Protein AF-A0A923QAB7-F1 (afdb_monomer)

Radius of gyration: 34.03 Å; Cα contacts (8 Å, |Δi|>4): 262; chains: 1; bounding box: 58×61×124 Å

pLDDT: mean 71.13, std 17.12, range [34.5, 98.0]

Nearest PDB structures (foldseek):
  3af7-assembly1_X  TM=3.968E-01  e=4.670E+00  Equus caballus
  1wwm-assembly1_B  TM=4.581E-01  e=6.040E+00  Thermus thermophilus HB8
  8snb-assembly1_8K  TM=1.754E-01  e=6.304E+00  Strongylocentrotus purpuratus

Foldseek 3Di:
DDDDDDDDDDDDPDDPDDPPPDDDPPPPDPDDPDQPPDDPVVLLVLLQLLQQLQLQLLLLCLQLVPDDDPSSVLSNVLSVLSVVSNVLSCSNCPVNNVVRDHYDPVSVVLSVCSVVDHDLVSLVVVLVVLVPDQCVPVPSDDPVNSVSSVVSSVSSVVVNVLSCVVCVVLVVLLVVLLVCLQVQLLVQLCVCVVVVDDPVVSVVRLVCSLQVSLQVQLVVLLVVLVVVVVVVVVVDPDVVVVVCVLVDPDDLVNQLVVVVVVPDDNVVSSVVSVVCVVVDDPDPPPPDDPPPVCPNRPNSNVRSVSSSVSSSNNSVPSD

Solvent-accessible surface area (backbone atoms only — not comparable to full-atom values): 17932 Å² total; per-residue (Å²): 142,82,84,89,78,85,86,79,84,78,86,74,95,82,78,97,78,73,101,74,84,74,86,74,80,78,81,76,73,82,73,71,81,74,78,74,80,61,53,79,69,45,51,57,48,39,24,41,50,32,22,42,27,54,46,52,20,48,42,28,44,56,53,22,76,78,48,63,71,68,66,19,53,52,28,45,51,52,20,51,51,26,48,54,54,22,49,53,34,34,65,70,42,48,91,56,40,83,70,43,39,79,51,52,75,63,59,54,50,49,42,52,41,48,75,76,43,65,67,48,64,42,35,54,48,48,64,64,57,72,78,67,74,62,48,85,76,40,91,89,52,51,77,62,59,41,48,51,52,57,53,49,52,53,52,47,46,52,52,26,51,54,38,45,51,54,51,52,52,54,51,51,50,42,52,48,28,20,48,49,20,28,52,54,28,33,52,50,31,50,53,44,43,74,71,68,51,54,68,71,55,34,44,52,49,20,53,50,45,25,54,53,49,14,50,50,44,13,51,51,40,24,53,50,47,48,50,52,47,55,54,51,58,71,67,50,77,56,73,70,57,55,77,41,54,91,73,55,86,78,47,46,70,60,49,14,52,57,38,36,77,74,70,40,56,67,77,56,15,43,53,50,22,46,52,52,61,72,67,53,66,98,68,74,88,81,76,74,76,80,69,74,68,62,77,83,58,61,56,36,64,60,51,12,54,50,37,20,49,27,13,34,62,21,14,53,71,66,84

Mean predicted aligned error: 18.8 Å

Sequence (319 aa):
MRGRSPITCTRSAHQPVDVCGRTYPERVTPTLPVPVRGSAADVRRWQRRLADERQEAAVYRELAARRDGEERAILLALAEAEARHAAHWESLLGEGAEAAARPSLRGRALTVLARRFGTVFVLALAQRAESRTPYIRDRDATAQMAADERIHEEVVRGLAARGRARVSGTFRAAVFGANDGLVSNLALVLGVSAGGAATSTVLLTGVAGLLSGALSMGAGEFISVRSQRELLDASIPDVRARDAYPHLDVDANELSLVYRSRGMAPADADRHAAQQLAAWPADPGDVLDPVVQDDIVGSGWGAAVSSFAFFASGAAVPV

Secondary structure (DSSP, 8-state):
---PPP------SS----TT-PPPPP-----PPPP----HHHHHHHHHHHHHHHHHHHHHHHHHTT--HHHHHHHHHHHHHHHHHHHHHHHHHGGGGGGPPPPPHHHHHHHHHHHHS-HHHHHHHHHHHTTS--GGG-TTS-HHHHHHHHHHHHHHHHHHHHHHHHHHHHHHHHHHHHHHHHHHHHHHHHHHHHTT--HHHHHHHHHHHHHHHHHHHHHHHHHHHHHHHHHHHHHSPPHHHHHHGGG----HHHHHHHHHHTT--HHHHHHHHHHHHHT--S--TTS-----TTTTS--HHHHHHHHHHHHHHHHTS--

Structure (mmCIF, N/CA/C/O backbone):
data_AF-A0A923QAB7-F1
#
_entry.id   AF-A0A923QAB7-F1
#
loop_
_atom_site.group_PDB
_atom_site.id
_atom_site.type_symbol
_atom_site.label_atom_id
_atom_site.label_alt_id
_atom_site.label_comp_id
_atom_site.label_asym_id
_atom_site.label_entity_id
_atom_site.label_seq_id
_atom_site.pdbx_PDB_ins_code
_atom_site.Cartn_x
_atom_site.Cartn_y
_atom_site.Cartn_z
_atom_site.occupancy
_atom_site.B_iso_or_equiv
_atom_site.auth_seq_id
_atom_site.auth_comp_id
_atom_site.auth_asym_id
_atom_site.auth_atom_id
_atom_site.pdbx_PDB_model_num
ATOM 1 N N . MET A 1 1 ? 6.618 38.628 -82.142 1.00 40.50 1 MET A N 1
ATOM 2 C CA . MET A 1 1 ? 7.401 37.834 -83.123 1.00 40.50 1 MET A CA 1
ATOM 3 C C . MET A 1 1 ? 8.827 37.775 -82.586 1.00 40.50 1 MET A C 1
ATOM 5 O O . MET A 1 1 ? 9.353 38.840 -82.335 1.00 40.50 1 MET A O 1
ATOM 9 N N . ARG A 1 2 ? 9.512 36.668 -82.290 1.00 38.38 2 ARG A N 1
ATOM 10 C CA . ARG A 1 2 ? 9.474 35.243 -82.671 1.00 38.38 2 ARG A CA 1
ATOM 11 C C . ARG A 1 2 ? 9.988 34.480 -81.425 1.00 38.38 2 ARG A C 1
ATOM 13 O O . ARG A 1 2 ? 10.874 34.982 -80.753 1.00 38.38 2 ARG A O 1
ATOM 20 N N . GLY A 1 3 ? 9.342 33.425 -80.940 1.00 34.50 3 GLY A N 1
ATOM 21 C CA . GLY A 1 3 ? 9.503 32.059 -81.442 1.00 34.50 3 GLY A CA 1
ATOM 22 C C . GLY A 1 3 ? 10.430 31.268 -80.505 1.00 34.50 3 GLY A C 1
ATOM 23 O O . GLY A 1 3 ? 11.640 31.288 -80.688 1.00 34.50 3 GLY A O 1
ATOM 24 N N . ARG A 1 4 ? 9.866 30.608 -79.479 1.00 42.53 4 ARG A N 1
ATOM 25 C CA . ARG A 1 4 ? 10.561 29.560 -78.709 1.00 42.53 4 ARG A CA 1
ATOM 26 C C . ARG A 1 4 ? 10.660 28.317 -79.599 1.00 42.53 4 ARG A C 1
ATOM 28 O O . ARG A 1 4 ? 9.620 27.825 -80.029 1.00 42.53 4 ARG A O 1
ATOM 35 N N . SER A 1 5 ? 11.868 27.804 -79.825 1.00 46.06 5 SER A N 1
ATOM 36 C CA . SER A 1 5 ? 12.079 26.443 -80.337 1.00 46.06 5 SER A CA 1
ATOM 37 C C . SER A 1 5 ? 12.439 25.508 -79.175 1.00 46.06 5 SER A C 1
ATOM 39 O O . SER A 1 5 ? 13.206 25.915 -78.299 1.00 46.06 5 SER A O 1
ATOM 41 N N . PRO A 1 6 ? 11.890 24.283 -79.127 1.00 45.03 6 PRO A N 1
ATOM 42 C CA . PRO A 1 6 ? 12.128 23.335 -78.045 1.00 45.03 6 PRO A CA 1
ATOM 43 C C . PRO A 1 6 ? 13.462 22.605 -78.254 1.00 45.03 6 PRO A C 1
ATOM 45 O O . PRO A 1 6 ? 13.762 22.152 -79.356 1.00 45.03 6 PRO A O 1
ATOM 48 N N . ILE A 1 7 ? 14.261 22.468 -77.193 1.00 46.94 7 ILE A N 1
ATOM 49 C CA . ILE A 1 7 ? 15.434 21.588 -77.203 1.00 46.94 7 ILE A CA 1
ATOM 50 C C . ILE A 1 7 ? 14.934 20.165 -76.949 1.00 46.94 7 ILE A C 1
ATOM 52 O O . ILE A 1 7 ? 14.544 19.810 -75.837 1.00 46.94 7 ILE A O 1
ATOM 56 N N . THR A 1 8 ? 14.908 19.362 -78.007 1.00 44.00 8 THR A N 1
ATOM 57 C CA . THR A 1 8 ? 14.626 17.927 -77.967 1.00 44.00 8 THR A CA 1
ATOM 58 C C . THR A 1 8 ? 15.838 17.205 -77.377 1.00 44.00 8 THR A C 1
ATOM 60 O O . THR A 1 8 ? 16.912 17.207 -77.972 1.00 44.00 8 THR A O 1
ATOM 63 N N . CYS A 1 9 ? 15.688 16.590 -76.204 1.00 37.97 9 CYS A N 1
ATOM 64 C CA . CYS A 1 9 ? 16.748 15.801 -75.578 1.00 37.97 9 CYS A CA 1
ATOM 65 C C . CYS A 1 9 ? 16.667 14.349 -76.079 1.00 37.97 9 CYS A C 1
ATOM 67 O O . CYS A 1 9 ? 15.870 13.555 -75.582 1.00 37.97 9 CYS A O 1
ATOM 69 N N . THR A 1 10 ? 17.468 13.990 -77.081 1.00 44.72 10 THR A N 1
ATOM 70 C CA . THR A 1 10 ? 17.665 12.589 -77.485 1.00 44.72 10 THR A CA 1
ATOM 71 C C . THR A 1 10 ? 18.757 11.953 -76.628 1.00 44.72 10 THR A C 1
ATOM 73 O O . THR A 1 10 ? 19.912 12.370 -76.670 1.00 44.72 10 THR A O 1
ATOM 76 N N . ARG A 1 11 ? 18.400 10.922 -75.854 1.00 41.19 11 ARG A N 1
ATOM 77 C CA . ARG A 1 11 ? 19.343 10.086 -75.094 1.00 41.19 11 ARG A CA 1
ATOM 78 C C . ARG A 1 11 ? 20.155 9.226 -76.073 1.00 41.19 11 ARG A C 1
ATOM 80 O O . ARG A 1 11 ? 19.610 8.289 -76.649 1.00 41.19 11 ARG A O 1
ATOM 87 N N . SER A 1 12 ? 21.441 9.522 -76.248 1.00 41.25 12 SER A N 1
ATOM 88 C CA . SER A 1 12 ? 22.385 8.583 -76.869 1.00 41.25 12 SER A CA 1
ATOM 89 C C . SER A 1 12 ? 22.835 7.558 -75.824 1.00 41.25 12 SER A C 1
ATOM 91 O O . SER A 1 12 ? 23.161 7.923 -74.696 1.00 41.25 12 SER A O 1
ATOM 93 N N . ALA A 1 13 ? 22.801 6.271 -76.170 1.00 50.28 13 ALA A N 1
ATOM 94 C CA . ALA A 1 13 ? 22.955 5.170 -75.220 1.00 50.28 13 ALA A CA 1
ATOM 95 C C . ALA A 1 13 ? 24.409 4.807 -74.868 1.00 50.28 13 ALA A C 1
ATOM 97 O O . ALA A 1 13 ? 24.602 3.954 -74.008 1.00 50.28 13 ALA A O 1
ATOM 98 N N . HIS A 1 14 ? 25.433 5.421 -75.465 1.00 50.06 14 HIS A N 1
ATOM 99 C CA . HIS A 1 14 ? 26.833 5.029 -75.250 1.00 50.06 14 HIS A CA 1
ATOM 100 C C . HIS A 1 14 ? 27.778 6.241 -75.281 1.00 50.06 14 HIS A C 1
ATOM 102 O O . HIS A 1 14 ? 28.324 6.546 -76.334 1.00 50.06 14 HIS A O 1
ATOM 108 N N . GLN A 1 15 ? 27.959 6.927 -74.141 1.00 43.28 15 GLN A N 1
ATOM 109 C CA . GLN A 1 15 ? 29.193 7.630 -73.715 1.00 43.28 15 GLN A CA 1
ATOM 110 C C . GLN A 1 15 ? 28.937 8.443 -72.424 1.00 43.28 15 GLN A C 1
ATOM 112 O O . GLN A 1 15 ? 27.911 9.118 -72.343 1.00 43.28 15 GLN A O 1
ATOM 117 N N . PRO A 1 16 ? 29.837 8.433 -71.416 1.00 43.03 16 PRO A N 1
ATOM 118 C CA . PRO A 1 16 ? 29.690 9.241 -70.213 1.00 43.03 16 PRO A CA 1
ATOM 119 C C . PRO A 1 16 ? 30.608 10.468 -70.283 1.00 43.03 16 PRO A C 1
ATOM 121 O O . PRO A 1 16 ? 31.648 10.493 -69.636 1.00 43.03 16 PRO A O 1
ATOM 124 N N . VAL A 1 17 ? 30.257 11.486 -71.065 1.00 46.22 17 VAL A N 1
ATOM 125 C CA . VAL A 1 17 ? 30.901 12.807 -70.959 1.00 46.22 17 VAL A CA 1
ATOM 126 C C . VAL A 1 17 ? 29.889 13.904 -71.267 1.00 46.22 17 VAL A C 1
ATOM 128 O O . VAL A 1 17 ? 29.276 13.907 -72.330 1.00 46.22 17 VAL A O 1
ATOM 131 N N . ASP A 1 18 ? 29.716 14.828 -70.323 1.00 41.88 18 ASP A N 1
ATOM 132 C CA . ASP A 1 18 ? 28.991 16.083 -70.524 1.00 41.88 18 ASP A CA 1
ATOM 133 C C . ASP A 1 18 ? 30.008 17.222 -70.710 1.00 41.88 18 ASP A C 1
ATOM 135 O O . ASP A 1 18 ? 31.066 17.243 -70.074 1.00 41.88 18 ASP A O 1
ATOM 139 N N . VAL A 1 19 ? 29.692 18.174 -71.587 1.00 53.62 19 VAL A N 1
ATOM 140 C CA . VAL A 1 19 ? 30.586 19.202 -72.171 1.00 53.62 19 VAL A CA 1
ATOM 141 C C . VAL A 1 19 ? 30.940 20.326 -71.171 1.00 53.62 19 VAL A C 1
ATOM 143 O O . VAL A 1 19 ? 31.411 21.394 -71.543 1.00 53.62 19 VAL A O 1
ATOM 146 N N . CYS A 1 20 ? 30.775 20.092 -69.867 1.00 53.56 20 CYS A N 1
ATOM 147 C CA . CYS A 1 20 ? 30.952 21.109 -68.825 1.00 53.56 20 CYS A CA 1
ATOM 148 C C . CYS A 1 20 ? 32.030 20.790 -67.770 1.00 53.56 20 CYS A C 1
ATOM 150 O O . CYS A 1 20 ? 32.052 21.418 -66.712 1.00 53.56 20 CYS A O 1
ATOM 152 N N . GLY A 1 21 ? 32.937 19.842 -68.035 1.00 47.22 21 GLY A N 1
ATOM 153 C CA . GLY A 1 21 ? 34.206 19.708 -67.299 1.00 47.22 21 GLY A CA 1
ATOM 154 C C . GLY A 1 21 ? 34.113 19.407 -65.794 1.00 47.22 21 GLY A C 1
ATOM 155 O O . GLY A 1 21 ? 35.094 19.609 -65.082 1.00 47.22 21 GLY A O 1
ATOM 156 N N . ARG A 1 22 ? 32.972 18.928 -65.282 1.00 46.19 22 ARG A N 1
ATOM 157 C CA . ARG A 1 22 ? 32.848 18.468 -63.888 1.00 46.19 22 ARG A CA 1
ATOM 158 C C . ARG A 1 22 ? 33.002 16.955 -63.811 1.00 46.19 22 ARG A C 1
ATOM 160 O O . ARG A 1 22 ? 32.180 16.214 -64.344 1.00 46.19 22 ARG A O 1
ATOM 167 N N . THR A 1 23 ? 34.034 16.504 -63.110 1.00 44.22 23 THR A N 1
ATOM 168 C CA . THR A 1 23 ? 34.173 15.117 -62.665 1.00 44.22 23 THR A CA 1
ATOM 169 C C . THR A 1 23 ? 33.159 14.843 -61.553 1.00 44.22 23 THR A C 1
ATOM 171 O O . THR A 1 23 ? 33.122 15.539 -60.540 1.00 44.22 23 THR A O 1
ATOM 174 N N . TYR A 1 24 ? 32.304 13.840 -61.747 1.00 47.94 24 TYR A N 1
ATOM 175 C CA . TYR A 1 24 ? 31.464 13.304 -60.677 1.00 47.94 24 TYR A CA 1
ATOM 176 C C . TYR A 1 24 ? 32.255 12.229 -59.918 1.00 47.94 24 TYR A C 1
ATOM 178 O O . TYR A 1 24 ? 32.909 11.416 -60.574 1.00 47.94 24 TYR A O 1
ATOM 186 N N . PRO A 1 25 ? 32.205 12.183 -58.573 1.00 51.31 25 PRO A N 1
ATOM 187 C CA . PRO A 1 25 ? 32.717 11.031 -57.842 1.00 51.31 25 PRO A CA 1
ATOM 188 C C . PRO A 1 25 ? 31.938 9.779 -58.270 1.00 51.31 25 PRO A C 1
ATOM 190 O O . PRO A 1 25 ? 30.719 9.838 -58.466 1.00 51.31 25 PRO A O 1
ATOM 193 N N . GLU A 1 26 ? 32.647 8.662 -58.451 1.00 51.75 26 GLU A N 1
ATOM 194 C CA . GLU A 1 26 ? 32.047 7.354 -58.720 1.00 51.75 26 GLU A CA 1
ATOM 195 C C . GLU A 1 26 ? 30.892 7.094 -57.748 1.00 51.75 26 GLU A C 1
ATOM 197 O O . GLU A 1 26 ? 30.997 7.346 -56.545 1.00 51.75 26 GLU A O 1
ATOM 202 N N . ARG A 1 27 ? 29.765 6.595 -58.271 1.00 47.66 27 ARG A N 1
ATOM 203 C CA . ARG A 1 27 ? 28.657 6.151 -57.425 1.00 47.66 27 ARG A CA 1
ATOM 204 C C . ARG A 1 27 ? 29.175 5.017 -56.553 1.00 47.66 27 ARG A C 1
ATOM 206 O O . ARG A 1 27 ? 29.355 3.904 -57.037 1.00 47.66 27 ARG A O 1
ATOM 213 N N . VAL A 1 28 ? 29.381 5.304 -55.274 1.00 57.38 28 VAL A N 1
ATOM 214 C CA . VAL A 1 28 ? 29.574 4.285 -54.249 1.00 57.38 28 VAL A CA 1
ATOM 215 C C . VAL A 1 28 ? 28.297 3.453 -54.227 1.00 57.38 28 VAL A C 1
ATOM 217 O O . VAL A 1 28 ? 27.242 3.919 -53.795 1.00 57.38 28 VAL A O 1
ATOM 220 N N . THR A 1 29 ? 28.368 2.240 -54.769 1.00 53.72 29 THR A N 1
ATOM 221 C CA . THR A 1 29 ? 27.316 1.240 -54.613 1.00 53.72 29 THR A CA 1
ATOM 222 C C . THR A 1 29 ? 27.083 1.071 -53.111 1.00 53.72 29 THR A C 1
ATOM 224 O O . THR A 1 29 ? 28.058 0.808 -52.404 1.00 53.72 29 THR A O 1
ATOM 227 N N . PRO A 1 30 ? 25.855 1.234 -52.585 1.00 46.66 30 PRO A N 1
ATOM 228 C CA . PRO A 1 30 ? 25.606 0.966 -51.180 1.00 46.66 30 PRO A CA 1
ATOM 229 C C . PRO A 1 30 ? 25.895 -0.515 -50.946 1.00 46.66 30 PRO A C 1
ATOM 231 O O . PRO A 1 30 ? 25.150 -1.388 -51.391 1.00 46.66 30 PRO A O 1
ATOM 234 N N . THR A 1 31 ? 27.023 -0.807 -50.303 1.00 45.09 31 THR A N 1
ATOM 235 C CA . THR A 1 31 ? 27.293 -2.128 -49.749 1.00 45.09 31 THR A CA 1
ATOM 236 C C . THR A 1 31 ? 26.137 -2.452 -48.817 1.00 45.09 31 THR A C 1
ATOM 238 O O . THR A 1 31 ? 25.975 -1.793 -47.789 1.00 45.09 31 THR A O 1
ATOM 241 N N . LEU A 1 32 ? 25.312 -3.431 -49.198 1.00 46.50 32 LEU A N 1
ATOM 242 C CA . LEU A 1 32 ? 24.334 -4.025 -48.293 1.00 46.50 32 LEU A CA 1
ATOM 243 C C . LEU A 1 32 ? 25.082 -4.403 -47.003 1.00 46.50 32 LEU A C 1
ATOM 245 O O . LEU A 1 32 ? 26.179 -4.965 -47.108 1.00 46.50 32 LEU A O 1
ATOM 249 N N . PRO A 1 33 ? 24.556 -4.076 -45.809 1.00 42.47 33 PRO A N 1
ATOM 250 C CA . PRO A 1 33 ? 25.219 -4.433 -44.566 1.00 42.47 33 PRO A CA 1
ATOM 251 C C . PRO A 1 33 ? 25.438 -5.945 -44.556 1.00 42.47 33 PRO A C 1
ATOM 253 O O . PRO A 1 33 ? 24.494 -6.728 -44.661 1.00 42.47 33 PRO A O 1
ATOM 256 N N . VAL A 1 34 ? 26.705 -6.357 -44.498 1.00 47.31 34 VAL A N 1
ATOM 257 C CA . VAL A 1 34 ? 27.074 -7.764 -44.358 1.00 47.31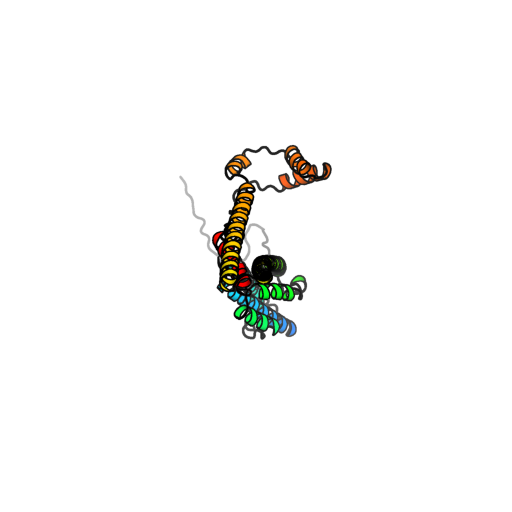 34 VAL A CA 1
ATOM 258 C C . VAL A 1 34 ? 26.448 -8.246 -43.046 1.00 47.31 34 VAL A C 1
ATOM 260 O O . VAL A 1 34 ? 26.734 -7.641 -42.010 1.00 47.31 34 VAL A O 1
ATOM 263 N N . PRO A 1 35 ? 25.600 -9.293 -43.043 1.00 50.22 35 PRO A N 1
ATOM 264 C CA . PRO A 1 35 ? 25.062 -9.819 -41.799 1.00 50.22 35 PRO A CA 1
ATOM 265 C C . PRO A 1 35 ? 26.242 -10.264 -40.939 1.00 50.22 35 PRO A C 1
ATOM 267 O O . PRO A 1 35 ? 27.046 -11.101 -41.362 1.00 50.22 35 PRO A O 1
ATOM 270 N N . VAL A 1 36 ? 26.378 -9.663 -39.757 1.00 55.72 36 VAL A N 1
ATOM 271 C CA . VAL A 1 36 ? 27.422 -10.009 -38.793 1.00 55.72 36 VAL A CA 1
ATOM 272 C C . VAL A 1 36 ? 27.170 -11.452 -38.370 1.00 55.72 36 VAL A C 1
ATOM 274 O O . VAL A 1 36 ? 26.349 -11.729 -37.501 1.00 55.72 36 VAL A O 1
ATOM 277 N N . ARG A 1 37 ? 27.842 -12.408 -39.019 1.00 62.25 37 ARG A N 1
ATOM 278 C CA . ARG A 1 37 ? 27.780 -13.816 -38.624 1.00 62.25 37 ARG A CA 1
ATOM 279 C C . ARG A 1 37 ? 28.563 -13.961 -37.324 1.00 62.25 37 ARG A C 1
ATOM 281 O O . ARG A 1 37 ? 29.777 -14.152 -37.342 1.00 62.25 37 ARG A O 1
ATOM 288 N N . GLY A 1 38 ? 27.865 -13.806 -36.202 1.00 69.88 38 GLY A N 1
ATOM 289 C CA . GLY A 1 38 ? 28.422 -14.028 -34.873 1.00 69.88 38 GLY A CA 1
ATOM 290 C C . GLY A 1 38 ? 29.019 -15.431 -34.750 1.00 69.88 38 GLY A C 1
ATOM 291 O O . GLY A 1 38 ? 28.578 -16.380 -35.403 1.00 69.88 38 GLY A O 1
ATOM 292 N N . SER A 1 39 ? 30.032 -15.582 -33.898 1.00 82.81 39 SER A N 1
ATOM 293 C CA . SER A 1 39 ? 30.581 -16.901 -33.575 1.00 82.81 39 SER A CA 1
ATOM 294 C C . SER A 1 39 ? 29.504 -17.799 -32.949 1.00 82.81 39 SER A C 1
ATOM 296 O O . SER A 1 39 ? 28.505 -17.323 -32.412 1.00 82.81 39 SER A O 1
ATOM 298 N N . ALA A 1 40 ? 29.725 -19.116 -32.901 1.00 83.00 40 ALA A N 1
ATOM 299 C CA . ALA A 1 40 ? 28.807 -20.025 -32.204 1.00 83.00 40 ALA A CA 1
ATOM 300 C C . ALA A 1 40 ? 28.594 -19.649 -30.717 1.00 83.00 40 ALA A C 1
ATOM 302 O O . ALA A 1 40 ? 27.565 -19.978 -30.127 1.00 83.00 40 ALA A O 1
ATOM 303 N N . ALA A 1 41 ? 29.561 -18.963 -30.093 1.00 82.75 41 ALA A N 1
ATOM 304 C CA . ALA A 1 41 ? 29.417 -18.426 -28.743 1.00 82.75 41 ALA A CA 1
ATOM 305 C C . ALA A 1 41 ? 28.504 -17.187 -28.693 1.00 82.75 41 ALA A C 1
ATOM 307 O O . ALA A 1 41 ? 27.764 -17.032 -27.722 1.00 82.75 41 ALA A O 1
ATOM 308 N N . ASP A 1 42 ? 28.524 -16.355 -29.737 1.00 85.12 42 ASP A N 1
ATOM 309 C CA . ASP A 1 42 ? 27.649 -15.188 -29.887 1.00 85.12 42 ASP A CA 1
ATOM 310 C C . ASP A 1 42 ? 26.205 -15.607 -30.110 1.00 85.12 42 ASP A C 1
ATOM 312 O O . ASP A 1 42 ? 25.337 -15.185 -29.355 1.00 85.12 42 ASP A O 1
ATOM 316 N N . VAL A 1 43 ? 25.969 -16.554 -31.020 1.00 85.00 43 VAL A N 1
ATOM 317 C CA . VAL A 1 43 ? 24.631 -17.111 -31.270 1.00 85.00 43 VAL A CA 1
ATOM 318 C C . VAL A 1 43 ? 24.016 -17.665 -29.981 1.00 85.00 43 VAL A C 1
ATOM 320 O O . VAL A 1 43 ? 22.887 -17.329 -29.634 1.00 85.00 43 VAL A O 1
ATOM 323 N N . ARG A 1 44 ? 24.776 -18.442 -29.195 1.00 84.25 44 ARG A N 1
ATOM 324 C CA . ARG A 1 44 ? 24.301 -18.950 -27.892 1.00 84.25 44 ARG A CA 1
ATOM 325 C C . ARG A 1 44 ? 24.044 -17.843 -26.868 1.00 84.25 44 ARG A C 1
ATOM 327 O O . ARG A 1 44 ? 23.206 -18.018 -25.984 1.00 84.25 44 ARG A O 1
ATOM 334 N N . ARG A 1 45 ? 24.798 -16.740 -26.910 1.00 85.56 45 ARG A N 1
ATOM 335 C CA . ARG A 1 45 ? 24.568 -15.581 -26.033 1.00 85.56 45 ARG A CA 1
ATOM 336 C C . ARG A 1 45 ? 23.279 -14.870 -26.435 1.00 85.56 45 ARG A C 1
ATOM 338 O O . ARG A 1 45 ? 22.428 -14.699 -25.569 1.00 85.56 45 ARG A O 1
ATOM 345 N N . TRP A 1 46 ? 23.111 -14.547 -27.713 1.00 88.00 46 TRP A N 1
ATOM 346 C CA . TRP A 1 46 ? 21.917 -13.889 -28.242 1.00 88.00 46 TRP A CA 1
ATOM 347 C C . TRP A 1 46 ? 20.655 -14.726 -28.009 1.00 88.00 46 TRP A C 1
ATOM 349 O O . TRP A 1 46 ? 19.652 -14.193 -27.556 1.00 88.00 46 TRP A O 1
ATOM 359 N N . GLN A 1 47 ? 20.717 -16.052 -28.185 1.00 86.81 47 GLN A N 1
ATOM 360 C CA . GLN A 1 47 ? 19.598 -16.955 -27.876 1.00 86.81 47 GLN A CA 1
ATOM 361 C C . GLN A 1 47 ? 19.174 -16.919 -26.404 1.00 86.81 47 GLN A C 1
ATOM 363 O O . GLN A 1 47 ? 17.992 -17.085 -26.111 1.00 86.81 47 GLN A O 1
ATOM 368 N N . ARG A 1 48 ? 20.122 -16.742 -25.472 1.00 83.94 48 ARG A N 1
ATOM 369 C CA . ARG A 1 48 ? 19.811 -16.583 -24.044 1.00 83.94 48 ARG A CA 1
ATOM 370 C C . ARG A 1 48 ? 19.206 -15.218 -23.754 1.00 83.94 48 ARG A C 1
ATOM 372 O O . ARG A 1 48 ? 18.185 -15.175 -23.087 1.00 83.94 48 ARG A O 1
ATOM 379 N N . ARG A 1 49 ? 19.787 -14.147 -24.308 1.00 85.31 49 ARG A N 1
ATOM 380 C CA . ARG A 1 49 ? 19.242 -12.786 -24.189 1.00 85.31 49 ARG A CA 1
ATOM 381 C C . ARG A 1 49 ? 17.804 -12.730 -24.684 1.00 85.31 49 ARG A C 1
ATOM 383 O O . ARG A 1 49 ? 16.924 -12.384 -23.919 1.00 85.31 49 ARG A O 1
ATOM 390 N N . LEU A 1 50 ? 17.548 -13.219 -25.895 1.00 87.75 50 LEU A N 1
ATOM 391 C CA . LEU A 1 50 ? 16.202 -13.296 -26.457 1.00 87.75 50 LEU A CA 1
ATOM 392 C C . LEU A 1 50 ? 15.212 -14.045 -25.546 1.00 87.75 50 LEU A C 1
ATOM 394 O O . LEU A 1 50 ? 14.058 -13.644 -25.404 1.00 87.75 50 LEU A O 1
ATOM 398 N N . ALA A 1 51 ? 15.647 -15.150 -24.938 1.00 86.06 51 ALA A N 1
ATOM 399 C CA . ALA A 1 51 ? 14.803 -15.925 -24.037 1.00 86.06 51 ALA A CA 1
ATOM 400 C C . ALA A 1 51 ? 14.488 -15.184 -22.730 1.00 86.06 51 ALA A C 1
ATOM 402 O O . ALA A 1 51 ? 13.361 -15.279 -22.241 1.00 86.06 51 ALA A O 1
ATOM 403 N N . ASP A 1 52 ? 15.469 -14.477 -22.171 1.00 83.31 52 ASP A N 1
ATOM 404 C CA . ASP A 1 52 ? 15.302 -13.691 -20.951 1.00 83.31 52 ASP A CA 1
ATOM 405 C C . ASP A 1 52 ? 14.387 -12.475 -21.212 1.00 83.31 52 ASP A C 1
ATOM 407 O O . ASP A 1 52 ? 13.374 -12.348 -20.525 1.00 83.31 52 ASP A O 1
ATOM 411 N N . GLU A 1 53 ? 14.613 -11.720 -22.293 1.00 86.00 53 GLU A N 1
ATOM 412 C CA . GLU A 1 53 ? 13.791 -10.567 -22.715 1.00 86.00 53 GLU A CA 1
ATOM 413 C C . GLU A 1 53 ? 12.311 -10.927 -22.913 1.00 86.00 53 GLU A C 1
ATOM 415 O O . GLU A 1 53 ? 11.394 -10.323 -22.352 1.00 86.00 53 GLU A O 1
ATOM 420 N N . ARG A 1 54 ? 12.042 -12.003 -23.666 1.00 88.31 54 ARG A N 1
ATOM 421 C CA . ARG A 1 54 ? 10.668 -12.489 -23.888 1.00 88.31 54 ARG A CA 1
ATOM 422 C C . ARG A 1 54 ? 9.978 -12.879 -22.581 1.00 88.31 54 ARG A C 1
ATOM 424 O O . ARG A 1 54 ? 8.758 -12.746 -22.457 1.00 88.31 54 ARG A O 1
ATOM 431 N N . GLN A 1 55 ? 10.736 -13.406 -21.625 1.00 85.06 55 GLN A N 1
ATOM 432 C CA . GLN A 1 55 ? 10.205 -13.817 -20.335 1.00 85.06 55 GLN A CA 1
ATOM 433 C C . GLN A 1 55 ? 9.950 -12.620 -19.417 1.00 85.06 55 GLN A C 1
ATOM 435 O O . GLN A 1 55 ? 8.917 -12.602 -18.751 1.00 85.06 55 GLN A O 1
ATOM 440 N N . GLU A 1 56 ? 10.835 -11.629 -19.390 1.00 81.31 56 GLU A N 1
ATOM 441 C CA . GLU A 1 56 ? 10.643 -10.389 -18.630 1.00 81.31 56 GLU A CA 1
ATOM 442 C C . GLU A 1 56 ? 9.414 -9.632 -19.138 1.00 81.31 56 GLU A C 1
ATOM 444 O O . GLU A 1 56 ? 8.506 -9.341 -18.352 1.00 81.31 56 GLU A O 1
ATOM 449 N N . ALA A 1 57 ? 9.262 -9.508 -20.462 1.00 86.50 57 ALA A N 1
ATOM 450 C CA . ALA A 1 57 ? 8.044 -8.986 -21.082 1.00 86.50 57 ALA A CA 1
ATOM 451 C C . ALA A 1 57 ? 6.778 -9.733 -20.615 1.00 86.50 57 ALA A C 1
ATOM 453 O O . ALA A 1 57 ? 5.736 -9.130 -20.347 1.00 86.50 57 ALA A O 1
ATOM 454 N N . ALA A 1 58 ? 6.840 -11.066 -20.511 1.00 87.62 58 ALA A N 1
ATOM 455 C CA . ALA A 1 58 ? 5.714 -11.878 -20.051 1.00 87.62 58 ALA A CA 1
ATOM 456 C C . ALA A 1 58 ? 5.393 -11.662 -18.563 1.00 87.62 58 ALA A C 1
ATOM 458 O O . ALA A 1 58 ? 4.217 -11.606 -18.198 1.00 87.62 58 ALA A O 1
ATOM 459 N N . VAL A 1 59 ? 6.412 -11.514 -17.710 1.00 83.06 59 VAL A N 1
ATOM 460 C CA . VAL A 1 59 ? 6.235 -11.201 -16.284 1.00 83.06 59 VAL A CA 1
ATOM 461 C C . VAL A 1 59 ? 5.551 -9.846 -16.124 1.00 83.06 59 VAL A C 1
ATOM 463 O O . VAL A 1 59 ? 4.557 -9.760 -15.405 1.00 83.06 59 VAL A O 1
ATOM 466 N N . TYR A 1 60 ? 6.011 -8.809 -16.828 1.00 83.50 60 TYR A N 1
ATOM 467 C CA . TYR A 1 60 ? 5.398 -7.482 -16.747 1.00 83.50 60 TYR A CA 1
ATOM 468 C C . TYR A 1 60 ? 3.940 -7.476 -17.219 1.00 83.50 60 TYR A C 1
ATOM 470 O O . TYR A 1 60 ? 3.091 -6.893 -16.543 1.00 83.50 60 TYR A O 1
ATOM 478 N N . ARG A 1 61 ? 3.604 -8.200 -18.297 1.00 88.38 61 ARG A N 1
ATOM 479 C CA . ARG A 1 61 ? 2.205 -8.355 -18.748 1.00 88.38 61 ARG A CA 1
ATOM 480 C C . ARG A 1 61 ? 1.325 -9.063 -17.718 1.00 88.38 61 ARG A C 1
ATOM 482 O O . ARG A 1 61 ? 0.198 -8.630 -17.491 1.00 88.38 61 ARG A O 1
ATOM 489 N N . GLU A 1 62 ? 1.823 -10.120 -17.078 1.00 85.38 62 GLU A N 1
ATOM 490 C CA . GLU A 1 62 ? 1.079 -10.829 -16.025 1.00 85.38 62 GLU A CA 1
ATOM 491 C C . GLU A 1 62 ? 0.822 -9.922 -14.815 1.00 85.38 62 GLU A C 1
ATOM 493 O O . GLU A 1 62 ? -0.276 -9.922 -14.259 1.00 85.38 62 GLU A O 1
ATOM 498 N N . LEU A 1 63 ? 1.814 -9.118 -14.419 1.00 82.50 63 LEU A N 1
ATOM 499 C CA . LEU A 1 63 ? 1.644 -8.144 -13.343 1.00 82.50 63 LEU A CA 1
ATOM 500 C C . LEU A 1 63 ? 0.645 -7.050 -13.739 1.00 82.50 63 LEU A C 1
ATOM 502 O O . LEU A 1 63 ? -0.208 -6.696 -12.927 1.00 82.50 63 LEU A O 1
ATOM 506 N N . ALA A 1 64 ? 0.709 -6.555 -14.978 1.00 84.69 64 ALA A N 1
ATOM 507 C CA . ALA A 1 64 ? -0.200 -5.536 -15.497 1.00 84.69 64 ALA A CA 1
ATOM 508 C C . ALA A 1 64 ? -1.659 -6.013 -15.548 1.00 84.69 64 ALA A C 1
ATOM 510 O O . ALA A 1 64 ? -2.568 -5.228 -15.296 1.00 84.69 64 ALA A O 1
ATOM 511 N N . ALA A 1 65 ? -1.900 -7.298 -15.829 1.00 86.31 65 ALA A N 1
ATOM 512 C CA . ALA A 1 65 ? -3.246 -7.871 -15.906 1.00 86.31 65 ALA A CA 1
ATOM 513 C C . ALA A 1 65 ? -4.029 -7.814 -14.579 1.00 86.31 65 ALA A C 1
ATOM 515 O O . ALA A 1 65 ? -5.244 -7.989 -14.580 1.00 86.31 65 ALA A O 1
ATOM 516 N N . ARG A 1 66 ? -3.345 -7.585 -13.451 1.00 78.56 66 ARG A N 1
ATOM 517 C CA . ARG A 1 66 ? -3.932 -7.532 -12.100 1.00 78.56 66 ARG A CA 1
ATOM 518 C C . ARG A 1 66 ? -3.950 -6.125 -11.507 1.00 78.56 66 ARG A C 1
ATOM 520 O O . ARG A 1 66 ? -4.128 -5.984 -10.298 1.00 78.56 66 ARG A O 1
ATOM 527 N N . ARG A 1 67 ? -3.655 -5.107 -12.315 1.00 72.62 67 ARG A N 1
ATOM 528 C CA . ARG A 1 67 ? -3.539 -3.705 -11.906 1.00 72.62 67 ARG A CA 1
ATOM 529 C C . ARG A 1 67 ? -4.449 -2.841 -12.750 1.00 72.62 67 ARG A C 1
ATOM 531 O O . ARG A 1 67 ? -4.791 -3.228 -13.857 1.00 72.62 67 ARG A O 1
ATOM 538 N N . ASP A 1 68 ? -4.728 -1.649 -12.248 1.00 74.88 68 ASP A N 1
ATOM 539 C CA . ASP A 1 68 ? -5.512 -0.628 -12.931 1.00 74.88 68 ASP A CA 1
ATOM 540 C C . ASP A 1 68 ? -4.735 0.697 -12.961 1.00 74.88 68 ASP A C 1
ATOM 542 O O . ASP A 1 68 ? -3.687 0.833 -12.318 1.00 74.88 68 ASP A O 1
ATOM 546 N N . GLY A 1 69 ? -5.224 1.653 -13.753 1.00 79.81 69 GLY A N 1
ATOM 547 C CA . GLY A 1 69 ? -4.686 3.014 -13.807 1.00 79.81 69 GLY A CA 1
ATOM 548 C C . GLY A 1 69 ? -3.217 3.108 -14.235 1.00 79.81 69 GLY A C 1
ATOM 549 O O . GLY A 1 69 ? -2.750 2.390 -15.126 1.00 79.81 69 GLY A O 1
ATOM 550 N N . GLU A 1 70 ? -2.491 4.021 -13.589 1.00 74.44 70 GLU A N 1
ATOM 551 C CA . GLU A 1 70 ? -1.107 4.384 -13.914 1.00 74.44 70 GLU A CA 1
ATOM 552 C C . GLU A 1 70 ? -0.136 3.199 -13.761 1.00 74.44 70 GLU A C 1
ATOM 554 O O . GLU A 1 70 ? 0.709 2.963 -14.622 1.00 74.44 70 GLU A O 1
ATOM 559 N N . GLU A 1 71 ? -0.283 2.381 -12.710 1.00 71.38 71 GLU A N 1
ATOM 560 C CA . GLU A 1 71 ? 0.607 1.232 -12.480 1.00 71.38 71 GLU A CA 1
ATOM 561 C C . GLU A 1 71 ? 0.513 0.192 -13.598 1.00 71.38 71 GLU A C 1
ATOM 563 O O . GLU A 1 71 ? 1.530 -0.375 -14.004 1.00 71.38 71 GLU A O 1
ATOM 568 N N . ARG A 1 72 ? -0.697 -0.054 -14.116 1.00 82.25 72 ARG A N 1
ATOM 569 C CA . ARG A 1 72 ? -0.896 -0.936 -15.272 1.00 82.25 72 ARG A CA 1
ATOM 570 C C . ARG A 1 72 ? -0.211 -0.367 -16.511 1.00 82.25 72 ARG A C 1
ATOM 572 O O . ARG A 1 72 ? 0.443 -1.121 -17.227 1.00 82.25 72 ARG A O 1
ATOM 579 N N . ALA A 1 73 ? -0.356 0.934 -16.758 1.00 77.44 73 ALA A N 1
ATOM 580 C CA . ALA A 1 73 ? 0.257 1.597 -17.907 1.00 77.44 73 ALA A CA 1
ATOM 581 C C . ALA A 1 73 ? 1.790 1.502 -17.863 1.00 77.44 73 ALA A C 1
ATOM 583 O O . ALA A 1 73 ? 2.401 1.112 -18.856 1.00 77.44 73 ALA A O 1
ATOM 584 N N . ILE A 1 74 ? 2.398 1.747 -16.696 1.00 76.94 74 ILE A N 1
ATOM 585 C CA . ILE A 1 74 ? 3.848 1.621 -16.497 1.00 76.94 74 ILE A CA 1
ATOM 586 C C . ILE A 1 74 ? 4.311 0.182 -16.764 1.00 76.94 74 ILE A C 1
ATOM 588 O O . ILE A 1 74 ? 5.257 -0.031 -17.516 1.00 76.94 74 ILE A O 1
ATOM 592 N N . LEU A 1 75 ? 3.634 -0.824 -16.198 1.00 81.12 75 LEU A N 1
ATOM 593 C CA . LEU A 1 75 ? 4.003 -2.232 -16.398 1.00 81.12 75 LEU A CA 1
ATOM 594 C C . LEU A 1 75 ? 3.883 -2.667 -17.868 1.00 81.12 75 LEU A C 1
ATOM 596 O O . LEU A 1 75 ? 4.715 -3.431 -18.352 1.00 81.12 75 LEU A O 1
ATOM 600 N N . LEU A 1 76 ? 2.878 -2.177 -18.597 1.00 85.00 76 LEU A N 1
ATOM 601 C CA . LEU A 1 76 ? 2.757 -2.437 -20.034 1.00 85.00 76 LEU A CA 1
ATOM 602 C C . LEU A 1 76 ? 3.851 -1.735 -20.844 1.00 85.00 76 LEU A C 1
ATOM 604 O O . LEU A 1 76 ? 4.369 -2.333 -21.783 1.00 85.00 76 LEU A O 1
ATOM 608 N N . ALA A 1 77 ? 4.237 -0.514 -20.468 1.00 80.06 77 ALA A N 1
ATOM 609 C CA . ALA A 1 77 ? 5.336 0.202 -21.110 1.00 80.06 77 ALA A CA 1
ATOM 610 C C . ALA A 1 77 ? 6.681 -0.523 -20.923 1.00 80.06 77 ALA A C 1
ATOM 612 O O . ALA A 1 77 ? 7.437 -0.650 -21.887 1.00 80.06 77 ALA A O 1
ATOM 613 N N . LEU A 1 78 ? 6.939 -1.069 -19.727 1.00 80.81 78 LEU A N 1
ATOM 614 C CA . LEU A 1 78 ? 8.101 -1.930 -19.469 1.00 80.81 78 LEU A CA 1
ATOM 615 C C . LEU A 1 78 ? 8.045 -3.196 -20.335 1.00 80.81 78 LEU A C 1
ATOM 617 O O . LEU A 1 78 ? 9.013 -3.523 -21.009 1.00 80.81 78 LEU A O 1
ATOM 621 N N . ALA A 1 79 ? 6.891 -3.871 -20.408 1.00 86.56 79 ALA A N 1
ATOM 622 C CA . ALA A 1 79 ? 6.735 -5.056 -21.256 1.00 86.56 79 ALA A CA 1
ATOM 623 C C . ALA A 1 79 ? 6.992 -4.784 -22.749 1.00 86.56 79 ALA A C 1
ATOM 625 O O . ALA A 1 79 ? 7.465 -5.667 -23.467 1.00 86.56 79 ALA A O 1
ATOM 626 N N . GLU A 1 80 ? 6.642 -3.589 -23.223 1.00 85.38 80 GLU A N 1
ATOM 627 C CA . GLU A 1 80 ? 6.893 -3.154 -24.596 1.00 85.38 80 GLU A CA 1
ATOM 628 C C . GLU A 1 80 ? 8.374 -2.823 -24.829 1.00 85.38 80 GLU A C 1
ATOM 630 O O . GLU A 1 80 ? 8.893 -3.075 -25.914 1.00 85.38 80 GLU A O 1
ATOM 635 N N . ALA A 1 81 ? 9.078 -2.299 -23.820 1.00 79.88 81 ALA A N 1
ATOM 636 C CA . ALA A 1 81 ? 10.523 -2.089 -23.888 1.00 79.88 81 ALA A CA 1
ATOM 637 C C . ALA A 1 81 ? 11.277 -3.410 -24.094 1.00 79.88 81 ALA A C 1
ATOM 639 O O . ALA A 1 81 ? 12.003 -3.543 -25.082 1.00 79.88 81 ALA A O 1
ATOM 640 N N . GLU A 1 82 ? 10.974 -4.427 -23.286 1.00 83.75 82 GLU A N 1
ATOM 641 C CA . GLU A 1 82 ? 11.577 -5.762 -23.434 1.00 83.75 82 GLU A CA 1
ATOM 642 C C . GLU A 1 82 ? 11.201 -6.434 -24.762 1.00 83.75 82 GLU A C 1
ATOM 644 O O . GLU A 1 82 ? 11.972 -7.196 -25.344 1.00 83.75 82 GLU A O 1
ATOM 649 N N . ALA A 1 83 ? 10.017 -6.137 -25.311 1.00 87.31 83 ALA A N 1
ATOM 650 C CA . ALA A 1 83 ? 9.641 -6.622 -26.638 1.00 87.31 83 ALA A CA 1
ATOM 651 C C . ALA A 1 83 ? 10.534 -6.024 -27.743 1.00 87.31 83 ALA A C 1
ATOM 653 O O . ALA A 1 83 ? 10.931 -6.739 -28.667 1.00 87.31 83 ALA A O 1
ATOM 654 N N . ARG A 1 84 ? 10.907 -4.741 -27.635 1.00 86.69 84 ARG A N 1
ATOM 655 C CA . ARG A 1 84 ? 11.873 -4.110 -28.553 1.00 86.69 84 ARG A CA 1
ATOM 656 C C . ARG A 1 84 ? 13.276 -4.687 -28.377 1.00 86.69 84 ARG A C 1
ATOM 658 O O . ARG A 1 84 ? 13.960 -4.928 -29.372 1.00 86.69 84 ARG A O 1
ATOM 665 N N . HIS A 1 85 ? 13.693 -4.952 -27.141 1.00 86.00 85 HIS A N 1
ATOM 666 C CA . HIS A 1 85 ? 14.962 -5.622 -26.858 1.00 86.00 85 HIS A CA 1
ATOM 667 C C . HIS A 1 85 ? 15.003 -7.032 -27.465 1.00 86.00 85 HIS A C 1
ATOM 669 O O . HIS A 1 85 ? 15.972 -7.393 -28.136 1.00 86.00 85 HIS A O 1
ATOM 675 N N . ALA A 1 86 ? 13.928 -7.811 -27.321 1.00 87.88 86 ALA A N 1
ATOM 676 C CA . ALA A 1 86 ? 13.781 -9.112 -27.967 1.00 87.88 86 ALA A CA 1
ATOM 677 C C . ALA A 1 86 ? 13.901 -9.008 -29.498 1.00 87.88 86 ALA A C 1
ATOM 679 O O . ALA A 1 86 ? 14.666 -9.764 -30.097 1.00 87.88 86 ALA A O 1
ATOM 680 N N . ALA A 1 87 ? 13.227 -8.038 -30.125 1.00 87.88 87 ALA A N 1
ATOM 681 C CA . ALA A 1 87 ? 13.300 -7.819 -31.571 1.00 87.88 87 ALA A CA 1
ATOM 682 C C . ALA A 1 87 ? 14.731 -7.505 -32.055 1.00 87.88 87 ALA A C 1
ATOM 684 O O . ALA A 1 87 ? 15.146 -7.974 -33.117 1.00 87.88 87 ALA A O 1
ATOM 685 N N . HIS A 1 88 ? 15.523 -6.773 -31.260 1.00 87.75 88 HIS A N 1
ATOM 686 C CA . HIS A 1 88 ? 16.944 -6.548 -31.550 1.00 87.75 88 HIS A CA 1
ATOM 687 C C . HIS A 1 88 ? 17.728 -7.868 -31.598 1.00 87.75 88 HIS A C 1
ATOM 689 O O . HIS A 1 88 ? 18.422 -8.140 -32.580 1.00 87.75 88 HIS A O 1
ATOM 695 N N . TRP A 1 89 ? 17.571 -8.738 -30.597 1.00 87.88 89 TRP A N 1
ATOM 696 C CA . TRP A 1 89 ? 18.249 -10.042 -30.575 1.00 87.88 89 TRP A CA 1
ATOM 697 C C . TRP A 1 89 ? 17.765 -10.988 -31.677 1.00 87.88 89 TRP A C 1
ATOM 699 O O . TRP A 1 89 ? 18.568 -11.739 -32.232 1.00 87.88 89 TRP A O 1
ATOM 709 N N . GLU A 1 90 ? 16.479 -10.939 -32.027 1.00 88.62 90 GLU A N 1
ATOM 710 C CA . GLU A 1 90 ? 15.925 -11.659 -33.179 1.00 88.62 90 GLU A CA 1
ATOM 711 C C . GLU A 1 90 ? 16.582 -11.203 -34.481 1.00 88.62 90 GLU A C 1
ATOM 713 O O . GLU A 1 90 ? 16.985 -12.043 -35.285 1.00 88.62 90 GLU A O 1
ATOM 718 N N . SER A 1 91 ? 16.779 -9.892 -34.659 1.00 87.69 91 SER A N 1
ATOM 719 C CA . SER A 1 91 ? 17.436 -9.351 -35.853 1.00 87.69 91 SER A CA 1
ATOM 720 C C . SER A 1 91 ? 18.883 -9.841 -36.010 1.00 87.69 91 SER A C 1
ATOM 722 O O . SER A 1 91 ? 19.317 -10.130 -37.125 1.00 87.69 91 SER A O 1
ATOM 724 N N . LEU A 1 92 ? 19.610 -10.014 -34.897 1.00 86.50 92 LEU A N 1
ATOM 725 C CA . LEU A 1 92 ? 20.974 -10.556 -34.887 1.00 86.50 92 LEU A CA 1
ATOM 726 C C . LEU A 1 92 ? 21.013 -12.073 -35.141 1.00 86.50 92 LEU A C 1
ATOM 728 O O . LEU A 1 92 ? 21.979 -12.582 -35.710 1.00 86.50 92 LEU A O 1
ATOM 732 N N . LEU A 1 93 ? 19.976 -12.804 -34.724 1.00 85.06 93 LEU A N 1
ATOM 733 C CA . LEU A 1 93 ? 19.863 -14.255 -34.906 1.00 85.06 93 LEU A CA 1
ATOM 734 C C . LEU A 1 93 ? 19.337 -14.661 -36.291 1.00 85.06 93 LEU A C 1
ATOM 736 O O . LEU A 1 93 ? 19.650 -15.764 -36.751 1.00 85.06 93 LEU A O 1
ATOM 740 N N . GLY A 1 94 ? 18.551 -13.804 -36.948 1.00 81.44 94 GLY A N 1
ATOM 741 C CA . GLY A 1 94 ? 17.911 -14.098 -38.231 1.00 81.44 94 GLY A CA 1
ATOM 742 C C . GLY A 1 94 ? 17.062 -15.373 -38.165 1.00 81.44 94 GLY A C 1
ATOM 743 O O . GLY A 1 94 ? 16.292 -15.573 -37.229 1.00 81.44 94 GLY A O 1
ATOM 744 N N . GLU A 1 95 ? 17.253 -16.289 -39.118 1.00 69.50 95 GLU A N 1
ATOM 745 C CA . GLU A 1 95 ? 16.564 -17.594 -39.161 1.00 69.50 95 GLU A CA 1
ATOM 746 C C . GLU A 1 95 ? 16.845 -18.486 -37.930 1.00 69.50 95 GLU A C 1
ATOM 748 O O . GLU A 1 95 ? 16.093 -19.412 -37.639 1.00 69.50 95 GLU A O 1
ATOM 753 N N . GLY A 1 96 ? 17.902 -18.205 -37.156 1.00 65.56 96 GLY A N 1
ATOM 754 C CA . GLY A 1 96 ? 18.227 -18.919 -35.916 1.00 65.56 96 GLY A CA 1
ATOM 755 C C . GLY A 1 96 ? 17.425 -18.474 -34.686 1.00 65.56 96 GLY A C 1
ATOM 756 O O . GLY A 1 96 ? 17.630 -19.029 -33.600 1.00 65.56 96 GLY A O 1
ATOM 757 N N . ALA A 1 97 ? 16.541 -17.478 -34.826 1.00 62.91 97 ALA A N 1
ATOM 758 C CA . ALA A 1 97 ? 15.765 -16.901 -33.726 1.00 62.91 97 ALA A CA 1
ATOM 759 C C . ALA A 1 97 ? 14.720 -17.868 -33.141 1.00 62.91 97 ALA A C 1
ATOM 761 O O . ALA A 1 97 ? 14.414 -17.808 -31.948 1.00 62.91 97 ALA A O 1
ATOM 762 N N . GLU A 1 98 ? 14.203 -18.800 -33.947 1.00 61.81 98 GLU A N 1
ATOM 763 C CA . GLU A 1 98 ? 13.236 -19.807 -33.488 1.00 61.81 98 GLU A CA 1
ATOM 764 C C . GLU A 1 98 ? 13.863 -20.838 -32.539 1.00 61.81 98 GLU A C 1
ATOM 766 O O . GLU A 1 98 ? 13.190 -21.365 -31.654 1.00 61.81 98 GLU A O 1
ATOM 771 N N . ALA A 1 99 ? 15.178 -21.055 -32.637 1.00 61.19 99 ALA A N 1
ATOM 772 C CA . ALA A 1 99 ? 15.946 -21.907 -31.729 1.00 61.19 99 ALA A CA 1
ATOM 773 C C . ALA A 1 99 ? 16.330 -21.189 -30.417 1.00 61.19 99 ALA A C 1
ATOM 775 O O . ALA A 1 99 ? 17.355 -21.512 -29.808 1.00 61.19 99 ALA A O 1
ATOM 776 N N . ALA A 1 100 ? 15.545 -20.190 -29.993 1.00 61.66 100 ALA A N 1
ATOM 777 C CA . ALA A 1 100 ? 15.770 -19.451 -28.756 1.00 61.66 100 ALA A CA 1
ATOM 778 C C . ALA A 1 100 ? 15.957 -20.412 -27.570 1.00 61.66 100 ALA A C 1
ATOM 780 O O . ALA A 1 100 ? 15.263 -21.425 -27.432 1.00 61.66 100 ALA A O 1
ATOM 781 N N . ALA A 1 101 ? 16.929 -20.102 -26.712 1.00 64.69 101 ALA A N 1
ATOM 782 C CA . ALA A 1 101 ? 17.249 -20.946 -25.573 1.00 64.69 101 ALA A CA 1
ATOM 783 C C . ALA A 1 101 ? 16.057 -21.015 -24.605 1.00 64.69 101 ALA A C 1
ATOM 785 O O . ALA A 1 101 ? 15.177 -20.156 -24.592 1.00 64.69 101 ALA A O 1
ATOM 786 N N . ARG A 1 102 ? 16.022 -22.037 -23.744 1.00 71.12 102 ARG A N 1
ATOM 787 C CA . ARG A 1 102 ? 15.061 -22.027 -22.635 1.00 71.12 102 ARG A CA 1
ATOM 788 C C . ARG A 1 102 ? 15.387 -20.849 -21.716 1.00 71.12 102 ARG A C 1
ATOM 790 O O . ARG A 1 102 ? 16.567 -20.661 -21.405 1.00 71.12 102 ARG A O 1
ATOM 797 N N . PRO A 1 103 ? 14.373 -20.114 -21.243 1.00 66.75 103 PRO A N 1
ATOM 798 C CA . PRO A 1 103 ? 14.617 -18.995 -20.360 1.00 66.75 103 PRO A CA 1
ATOM 799 C C . PRO A 1 103 ? 15.171 -19.483 -19.020 1.00 66.75 103 PRO A C 1
ATOM 801 O O . PRO A 1 103 ? 14.997 -20.651 -18.633 1.00 66.75 103 PRO A O 1
ATOM 804 N N . SER A 1 104 ? 15.869 -18.595 -18.314 1.00 72.31 104 SER A N 1
ATOM 805 C CA . SER A 1 104 ? 16.551 -18.954 -17.074 1.00 72.31 104 SER A CA 1
ATOM 806 C C . SER A 1 104 ? 15.599 -19.578 -16.036 1.00 72.31 104 SER A C 1
ATOM 808 O O . SER A 1 104 ? 14.451 -19.161 -15.865 1.00 72.31 104 SER A O 1
ATOM 810 N N . LEU A 1 105 ? 16.079 -20.582 -15.283 1.00 69.25 105 LEU A N 1
ATOM 811 C CA . LEU A 1 105 ? 15.293 -21.241 -14.218 1.00 69.25 105 LEU A CA 1
ATOM 812 C C . LEU A 1 105 ? 14.715 -20.234 -13.212 1.00 69.25 105 LEU A C 1
ATOM 814 O O . LEU A 1 105 ? 13.639 -20.448 -12.657 1.00 69.25 105 LEU A O 1
ATOM 818 N N . ARG A 1 106 ? 15.432 -19.128 -12.995 1.00 66.75 106 ARG A N 1
ATOM 819 C CA . ARG A 1 106 ? 15.026 -18.054 -12.092 1.00 66.75 106 ARG A CA 1
ATOM 820 C C . ARG A 1 106 ? 13.876 -17.231 -12.639 1.00 66.75 106 ARG A C 1
ATOM 822 O O . ARG A 1 106 ? 12.920 -17.020 -11.902 1.00 66.75 106 ARG A O 1
ATOM 829 N N . GLY A 1 107 ? 13.913 -16.807 -13.899 1.00 66.50 107 GLY A N 1
ATOM 830 C CA . GLY A 1 107 ? 12.784 -16.048 -14.426 1.00 66.50 107 GLY A CA 1
ATOM 831 C C . GLY A 1 107 ? 11.541 -16.916 -14.676 1.00 66.50 107 GLY A C 1
ATOM 832 O O . GLY A 1 107 ? 10.414 -16.437 -14.536 1.00 66.50 107 GLY A O 1
ATOM 833 N N . ARG A 1 108 ? 11.710 -18.238 -14.847 1.00 73.56 108 ARG A N 1
ATOM 834 C CA . ARG A 1 108 ? 10.584 -19.187 -14.776 1.00 73.56 108 ARG A CA 1
ATOM 835 C C . ARG A 1 108 ? 9.950 -19.191 -13.386 1.00 73.56 108 ARG A C 1
ATOM 837 O O . ARG A 1 108 ? 8.726 -19.155 -13.273 1.00 73.56 108 ARG A O 1
ATOM 844 N N . ALA A 1 109 ? 10.767 -19.203 -12.331 1.00 69.62 109 ALA A N 1
ATOM 845 C CA . ALA A 1 109 ? 10.279 -19.098 -10.958 1.00 69.62 109 ALA A CA 1
ATOM 846 C C . ALA A 1 109 ? 9.582 -17.749 -10.701 1.00 69.62 109 ALA A C 1
ATOM 848 O O . ALA A 1 109 ? 8.510 -17.738 -10.103 1.00 69.62 109 ALA A O 1
ATOM 849 N N . LEU A 1 110 ? 10.120 -16.635 -11.214 1.00 70.50 110 LEU A N 1
ATOM 850 C CA . LEU A 1 110 ? 9.480 -15.314 -11.137 1.00 70.50 110 LEU A CA 1
ATOM 851 C C . LEU A 1 110 ? 8.112 -15.289 -11.818 1.00 70.50 110 LEU A C 1
ATOM 853 O O . LEU A 1 110 ? 7.168 -14.764 -11.243 1.00 70.50 110 LEU A O 1
ATOM 857 N N . THR A 1 111 ? 7.973 -15.918 -12.985 1.00 72.00 111 THR A N 1
ATOM 858 C CA . THR A 1 111 ? 6.681 -16.026 -13.683 1.00 72.00 111 THR A CA 1
ATOM 859 C C . THR A 1 111 ? 5.659 -16.811 -12.854 1.00 72.00 111 THR A C 1
ATOM 861 O O . THR A 1 111 ? 4.500 -16.416 -12.742 1.00 72.00 111 THR A O 1
ATOM 864 N N . VAL A 1 112 ? 6.075 -17.917 -12.227 1.00 74.38 112 VAL A N 1
ATOM 865 C CA . VAL A 1 112 ? 5.204 -18.697 -11.329 1.00 74.38 112 VAL A CA 1
ATOM 866 C C . VAL A 1 112 ? 4.805 -17.877 -10.101 1.00 74.38 112 VAL A C 1
ATOM 868 O O . VAL A 1 112 ? 3.640 -17.892 -9.706 1.00 74.38 112 VAL A O 1
ATOM 871 N N . LEU A 1 113 ? 5.746 -17.132 -9.519 1.00 67.19 113 LEU A N 1
ATOM 872 C CA . LEU A 1 113 ? 5.475 -16.251 -8.387 1.00 67.19 113 LEU A CA 1
ATOM 873 C C . LEU A 1 113 ? 4.548 -15.097 -8.778 1.00 67.19 113 LEU A C 1
ATOM 875 O O . LEU A 1 113 ? 3.610 -14.846 -8.037 1.00 67.19 113 LEU A O 1
ATOM 879 N N . ALA A 1 114 ? 4.725 -14.478 -9.947 1.00 68.81 114 ALA A N 1
ATOM 880 C CA . ALA A 1 114 ? 3.821 -13.458 -10.488 1.00 68.81 114 ALA A CA 1
ATOM 881 C C . ALA A 1 114 ? 2.391 -13.979 -10.644 1.00 68.81 114 ALA A C 1
ATOM 883 O O . ALA A 1 114 ? 1.423 -13.289 -10.327 1.00 68.81 114 ALA A O 1
ATOM 884 N N . ARG A 1 115 ? 2.255 -15.242 -11.060 1.00 69.88 115 ARG A N 1
ATOM 885 C CA . ARG A 1 115 ? 0.951 -15.895 -11.185 1.00 69.88 115 ARG A CA 1
ATOM 886 C C . ARG A 1 115 ? 0.323 -16.238 -9.836 1.00 69.88 115 ARG A C 1
ATOM 888 O O . ARG A 1 115 ? -0.901 -16.179 -9.704 1.00 69.88 115 ARG A O 1
ATOM 895 N N . ARG A 1 116 ? 1.121 -16.628 -8.837 1.00 63.50 116 ARG A N 1
ATOM 896 C CA . ARG A 1 116 ? 0.614 -17.195 -7.574 1.00 63.50 116 ARG A CA 1
ATOM 897 C C . ARG A 1 116 ? 0.564 -16.208 -6.405 1.00 63.50 116 ARG A C 1
ATOM 899 O O . ARG A 1 116 ? -0.290 -16.373 -5.541 1.00 63.50 116 ARG A O 1
ATOM 906 N N . PHE A 1 117 ? 1.436 -15.206 -6.387 1.00 56.34 117 PHE A N 1
ATOM 907 C CA . PHE A 1 117 ? 1.622 -14.238 -5.306 1.00 56.34 117 PHE A CA 1
ATOM 908 C C . PHE A 1 117 ? 1.550 -12.797 -5.841 1.00 56.34 117 PHE A C 1
ATOM 910 O O . PHE A 1 117 ? 1.879 -12.527 -6.992 1.00 56.34 117 PHE A O 1
ATOM 917 N N . GLY A 1 118 ? 1.086 -11.863 -5.004 1.00 57.59 118 GLY A N 1
ATOM 918 C CA . GLY A 1 118 ? 0.907 -10.457 -5.378 1.00 57.59 118 GLY A CA 1
ATOM 919 C C . GLY A 1 118 ? 2.211 -9.716 -5.718 1.00 57.59 118 GLY A C 1
ATOM 920 O O . GLY A 1 118 ? 3.315 -10.110 -5.339 1.00 57.59 118 GLY A O 1
ATOM 921 N N . THR A 1 119 ? 2.054 -8.580 -6.393 1.00 57.91 119 THR A N 1
ATOM 922 C CA . THR A 1 119 ? 3.082 -7.680 -6.954 1.00 57.91 119 THR A CA 1
ATOM 923 C C . THR A 1 119 ? 4.223 -7.285 -6.020 1.00 57.91 119 THR A C 1
ATOM 925 O O . THR A 1 119 ? 5.338 -7.082 -6.490 1.00 57.91 119 THR A O 1
ATOM 928 N N . VAL A 1 120 ? 3.987 -7.178 -4.710 1.00 55.47 120 VAL A N 1
ATOM 929 C CA . VAL A 1 120 ? 5.000 -6.684 -3.759 1.00 55.47 120 VAL A CA 1
ATOM 930 C C . VAL A 1 120 ? 6.179 -7.645 -3.620 1.00 55.47 120 VAL A C 1
ATOM 932 O O . VAL A 1 120 ? 7.323 -7.204 -3.544 1.00 55.47 120 VAL A O 1
ATOM 935 N N . PHE A 1 121 ? 5.925 -8.954 -3.654 1.00 57.59 121 PHE A N 1
ATOM 936 C CA . PHE A 1 121 ? 6.990 -9.957 -3.581 1.00 57.59 121 PHE A CA 1
ATOM 937 C C . PHE A 1 121 ? 7.743 -10.094 -4.908 1.00 57.59 121 PHE A C 1
ATOM 939 O O . PHE A 1 121 ? 8.947 -10.330 -4.910 1.00 57.59 121 PHE A O 1
ATOM 946 N N . VAL A 1 122 ? 7.044 -9.925 -6.033 1.00 60.16 122 VAL A N 1
ATOM 947 C CA . VAL A 1 122 ? 7.593 -10.139 -7.379 1.00 60.16 122 VAL A CA 1
ATOM 948 C C . VAL A 1 122 ? 8.467 -8.969 -7.804 1.00 60.16 122 VAL A C 1
ATOM 950 O O . VAL A 1 122 ? 9.579 -9.195 -8.265 1.00 60.16 122 VAL A O 1
ATOM 953 N N . LEU A 1 123 ? 8.019 -7.732 -7.573 1.00 62.19 123 LEU A N 1
ATOM 954 C CA . LEU A 1 123 ? 8.811 -6.536 -7.867 1.00 62.19 123 LEU A CA 1
ATOM 955 C C . LEU A 1 123 ? 10.065 -6.473 -6.985 1.00 62.19 123 LEU A C 1
ATOM 957 O O . LEU A 1 123 ? 11.150 -6.214 -7.488 1.00 62.19 123 LEU A O 1
ATOM 961 N N . ALA A 1 124 ? 9.963 -6.814 -5.695 1.00 57.62 124 ALA A N 1
ATOM 962 C CA . ALA A 1 124 ? 11.130 -6.888 -4.810 1.00 57.62 124 ALA A CA 1
ATOM 963 C C . ALA A 1 124 ? 12.146 -7.969 -5.236 1.00 57.62 124 ALA A C 1
ATOM 965 O O . ALA A 1 124 ? 13.347 -7.826 -4.998 1.00 57.62 124 ALA A O 1
ATOM 966 N N . LEU A 1 125 ? 11.684 -9.054 -5.868 1.00 56.38 125 LEU A N 1
ATOM 967 C CA . LEU A 1 125 ? 12.558 -10.100 -6.399 1.00 56.38 125 LEU A CA 1
ATOM 968 C C . LEU A 1 125 ? 13.126 -9.735 -7.783 1.00 56.38 125 LEU A C 1
ATOM 970 O O . LEU A 1 125 ? 14.270 -10.093 -8.057 1.00 56.38 125 LEU A O 1
ATOM 974 N N . ALA A 1 126 ? 12.374 -8.989 -8.601 1.00 57.50 126 ALA A N 1
ATOM 975 C CA . ALA A 1 126 ? 12.821 -8.415 -9.875 1.00 57.50 126 ALA A CA 1
ATOM 976 C C . ALA A 1 126 ? 13.970 -7.415 -9.661 1.00 57.50 126 ALA A C 1
ATOM 978 O O . ALA A 1 126 ? 15.028 -7.579 -10.261 1.00 57.50 126 ALA A O 1
ATOM 979 N N . GLN A 1 127 ? 13.859 -6.531 -8.659 1.00 59.06 127 GLN A N 1
ATOM 980 C CA . GLN A 1 127 ? 14.958 -5.645 -8.238 1.00 59.06 127 GLN A CA 1
ATOM 981 C C . GLN A 1 127 ? 16.252 -6.400 -7.887 1.00 59.06 127 GLN A C 1
ATOM 983 O O . GLN A 1 127 ? 17.362 -5.913 -8.077 1.00 59.06 127 GLN A O 1
ATOM 988 N N . ARG A 1 128 ? 16.138 -7.609 -7.321 1.00 53.81 128 ARG A N 1
ATOM 989 C CA . ARG A 1 128 ? 17.305 -8.440 -6.987 1.00 53.81 128 ARG A CA 1
ATOM 990 C C . ARG A 1 128 ? 17.877 -9.143 -8.224 1.00 53.81 128 ARG A C 1
ATOM 992 O O . ARG A 1 128 ? 19.048 -9.533 -8.206 1.00 53.81 128 ARG A O 1
ATOM 999 N N . ALA A 1 129 ? 17.072 -9.329 -9.268 1.00 49.78 129 ALA A N 1
ATOM 1000 C CA . ALA A 1 129 ? 17.447 -10.000 -10.507 1.00 49.78 129 ALA A CA 1
ATOM 1001 C C . ALA A 1 129 ? 18.235 -9.084 -11.463 1.00 49.78 129 ALA A C 1
ATOM 1003 O O . ALA A 1 129 ? 19.236 -9.554 -12.005 1.00 49.78 129 ALA A O 1
ATOM 1004 N N . GLU A 1 130 ? 17.881 -7.797 -11.554 1.00 53.03 130 GLU A N 1
ATOM 1005 C CA . GLU A 1 130 ? 18.537 -6.777 -12.408 1.00 53.03 130 GLU A CA 1
ATOM 1006 C C . GLU A 1 130 ? 19.991 -6.467 -12.006 1.00 53.03 130 GLU A C 1
ATOM 1008 O O . GLU A 1 130 ? 20.791 -5.970 -12.794 1.00 53.03 130 GLU A O 1
ATOM 1013 N N . SER A 1 131 ? 20.426 -6.903 -10.819 1.00 48.59 131 SER A N 1
ATOM 1014 C CA . SER A 1 131 ? 21.826 -6.794 -10.375 1.00 48.59 131 SER A CA 1
ATOM 1015 C C . SER A 1 131 ? 22.847 -7.612 -11.200 1.00 48.59 131 SER A C 1
ATOM 1017 O O . SER A 1 131 ? 24.003 -7.761 -10.787 1.00 48.59 131 SER A O 1
ATOM 1019 N N . ARG A 1 132 ? 22.470 -8.199 -12.348 1.00 48.84 132 ARG A N 1
ATOM 1020 C CA . ARG A 1 132 ? 23.307 -9.149 -13.097 1.00 48.84 132 ARG A CA 1
ATOM 1021 C C . ARG A 1 132 ? 23.559 -8.752 -14.550 1.00 48.84 132 ARG A C 1
ATOM 1023 O O . ARG A 1 132 ? 23.026 -9.326 -15.489 1.00 48.84 132 ARG A O 1
ATOM 1030 N N . THR A 1 133 ? 24.633 -7.976 -14.673 1.00 52.44 133 THR A N 1
ATOM 1031 C CA . THR A 1 133 ? 25.439 -7.693 -15.875 1.00 52.44 133 THR A CA 1
ATOM 1032 C C . THR A 1 133 ? 24.805 -6.658 -16.801 1.00 52.44 133 THR A C 1
ATOM 1034 O O . THR A 1 133 ? 24.153 -7.033 -17.774 1.00 52.44 133 THR A O 1
ATOM 1037 N N . PRO A 1 134 ? 25.057 -5.363 -16.531 1.00 56.09 134 PRO A N 1
ATOM 1038 C CA . PRO A 1 134 ? 24.549 -4.264 -17.339 1.00 56.09 134 PRO A CA 1
ATOM 1039 C C . PRO A 1 134 ? 24.823 -4.499 -18.825 1.00 56.09 134 PRO A C 1
ATOM 1041 O O . PRO A 1 134 ? 25.938 -4.905 -19.178 1.00 56.09 134 PRO A O 1
ATOM 1044 N N . TYR A 1 135 ? 23.862 -4.169 -19.693 1.00 61.41 135 TYR A N 1
ATOM 1045 C CA . TYR A 1 135 ? 24.056 -4.143 -21.149 1.00 61.41 135 TYR A CA 1
ATOM 1046 C C . TYR A 1 135 ? 25.290 -3.340 -21.587 1.00 61.41 135 TYR A C 1
ATOM 1048 O O . TYR A 1 135 ? 25.881 -3.635 -22.615 1.00 61.41 135 TYR A O 1
ATOM 1056 N N . ILE A 1 136 ? 25.776 -2.435 -20.730 1.00 54.50 136 ILE A N 1
ATOM 1057 C CA . ILE A 1 136 ? 27.079 -1.749 -20.822 1.00 54.50 136 ILE A CA 1
ATOM 1058 C C . ILE A 1 136 ? 28.255 -2.705 -21.106 1.00 54.50 136 ILE A C 1
ATOM 1060 O O . ILE A 1 136 ? 29.263 -2.282 -21.664 1.00 54.50 136 ILE A O 1
ATOM 1064 N N . ARG A 1 137 ? 28.169 -3.980 -20.705 1.00 56.84 137 ARG A N 1
ATOM 1065 C CA . ARG A 1 137 ? 29.215 -4.989 -20.945 1.00 56.84 137 ARG A CA 1
ATOM 1066 C C . ARG A 1 137 ? 28.925 -5.917 -22.127 1.00 56.84 137 ARG A C 1
ATOM 1068 O O . ARG A 1 137 ? 29.775 -6.750 -22.439 1.00 56.84 137 ARG A O 1
ATOM 1075 N N . ASP A 1 138 ? 27.759 -5.814 -22.762 1.00 69.69 138 ASP A N 1
ATOM 1076 C CA . ASP A 1 138 ? 27.404 -6.622 -23.929 1.00 69.69 138 ASP A CA 1
ATOM 1077 C C . ASP A 1 138 ? 27.717 -5.837 -25.205 1.00 69.69 138 ASP A C 1
ATOM 1079 O O . ASP A 1 138 ? 27.094 -4.824 -25.503 1.00 69.69 138 ASP A O 1
ATOM 1083 N N . ARG A 1 139 ? 28.719 -6.299 -25.957 1.00 74.88 139 ARG A N 1
ATOM 1084 C CA . ARG A 1 139 ? 29.237 -5.593 -27.141 1.00 74.88 139 ARG A CA 1
ATOM 1085 C C . ARG A 1 139 ? 28.216 -5.412 -28.267 1.00 74.88 139 ARG A C 1
ATOM 1087 O O . ARG A 1 139 ? 28.416 -4.548 -29.110 1.00 74.88 139 ARG A O 1
ATOM 1094 N N . ASP A 1 140 ? 27.176 -6.245 -28.294 1.00 82.00 140 ASP A N 1
ATOM 1095 C CA . ASP A 1 140 ? 26.150 -6.233 -29.342 1.00 82.00 140 ASP A CA 1
ATOM 1096 C C . ASP A 1 140 ? 24.848 -5.566 -28.872 1.00 82.00 140 ASP A C 1
ATOM 1098 O O . ASP A 1 140 ? 23.873 -5.535 -29.622 1.00 82.00 140 ASP A O 1
ATOM 1102 N N . ALA A 1 141 ? 24.803 -5.052 -27.637 1.00 80.12 141 ALA A N 1
ATOM 1103 C CA . ALA A 1 141 ? 23.678 -4.261 -27.158 1.00 80.12 141 ALA A CA 1
ATOM 1104 C C . ALA A 1 141 ? 23.803 -2.814 -27.639 1.00 80.12 141 ALA A C 1
ATOM 1106 O O . ALA A 1 141 ? 24.895 -2.243 -27.688 1.00 80.12 141 ALA A O 1
ATOM 1107 N N . THR A 1 142 ? 22.675 -2.205 -27.997 1.00 80.31 142 THR A N 1
ATOM 1108 C CA . THR A 1 142 ? 22.674 -0.809 -28.437 1.00 80.31 142 THR A CA 1
ATOM 1109 C C . THR A 1 142 ? 22.831 0.138 -27.245 1.00 80.31 142 THR A C 1
ATOM 1111 O O . THR A 1 142 ? 22.489 -0.190 -26.106 1.00 80.31 142 THR A O 1
ATOM 1114 N N . ALA A 1 143 ? 23.318 1.355 -27.504 1.00 72.88 143 ALA A N 1
ATOM 1115 C CA . ALA A 1 143 ? 23.390 2.397 -26.479 1.00 72.88 143 ALA A CA 1
ATOM 1116 C C . ALA A 1 143 ? 22.006 2.734 -25.894 1.00 72.88 143 ALA A C 1
ATOM 1118 O O . ALA A 1 143 ? 21.909 3.067 -24.716 1.00 72.88 143 ALA A O 1
ATOM 1119 N N . GLN A 1 144 ? 20.951 2.601 -26.705 1.00 72.50 144 GLN A N 1
ATOM 1120 C CA . GLN A 1 144 ? 19.571 2.782 -26.272 1.00 72.50 144 GLN A CA 1
ATOM 1121 C C . GLN A 1 144 ? 19.141 1.686 -25.291 1.00 72.50 144 GLN A C 1
ATOM 1123 O O . GLN A 1 144 ? 18.680 2.022 -24.214 1.00 72.50 144 GLN A O 1
ATOM 1128 N N . MET A 1 145 ? 19.392 0.404 -25.584 1.00 72.81 145 MET A N 1
ATOM 1129 C CA . MET A 1 145 ? 19.078 -0.696 -24.652 1.00 72.81 145 MET A CA 1
ATOM 1130 C C . MET A 1 145 ? 19.787 -0.528 -23.304 1.00 72.81 145 MET A C 1
ATOM 1132 O O . MET A 1 145 ? 19.214 -0.754 -22.246 1.00 72.81 145 MET A O 1
ATOM 1136 N N . ALA A 1 146 ? 21.044 -0.075 -23.326 1.00 72.81 146 ALA A N 1
ATOM 1137 C CA . ALA A 1 146 ? 21.793 0.191 -22.101 1.00 72.81 146 ALA A CA 1
ATOM 1138 C C . ALA A 1 146 ? 21.265 1.398 -21.301 1.00 72.81 146 ALA A C 1
ATOM 1140 O O . ALA A 1 146 ? 21.527 1.477 -20.099 1.00 72.81 146 ALA A O 1
ATOM 1141 N N . ALA A 1 147 ? 20.589 2.348 -21.952 1.00 69.19 147 ALA A N 1
ATOM 1142 C CA . ALA A 1 147 ? 19.930 3.475 -21.300 1.00 69.19 147 ALA A CA 1
ATOM 1143 C C . ALA A 1 147 ? 18.551 3.073 -20.759 1.00 69.19 147 ALA A C 1
ATOM 1145 O O . ALA A 1 147 ? 18.264 3.361 -19.596 1.00 69.19 147 ALA A O 1
ATOM 1146 N N . ASP A 1 148 ? 17.764 2.360 -21.569 1.00 66.00 148 ASP A N 1
ATOM 1147 C CA . ASP A 1 148 ? 16.449 1.821 -21.217 1.00 66.00 148 ASP A CA 1
ATOM 1148 C C . ASP A 1 148 ? 16.565 0.964 -19.946 1.00 66.00 148 ASP A C 1
ATOM 1150 O O . ASP A 1 148 ? 15.859 1.238 -18.984 1.00 66.00 148 ASP A O 1
ATOM 1154 N N . GLU A 1 149 ? 17.557 0.068 -19.855 1.00 69.25 149 GLU A N 1
ATOM 1155 C CA . GLU A 1 149 ? 17.817 -0.777 -18.673 1.00 69.25 149 GLU A CA 1
ATOM 1156 C C . GLU A 1 149 ? 18.001 0.016 -17.362 1.00 69.25 149 GLU A C 1
ATOM 1158 O O . GLU A 1 149 ? 17.535 -0.386 -16.299 1.00 69.25 149 GLU A O 1
ATOM 1163 N N . ARG A 1 150 ? 18.675 1.175 -17.407 1.00 68.81 150 ARG A N 1
ATOM 1164 C CA . ARG A 1 150 ? 18.896 1.994 -16.197 1.00 68.81 150 ARG A CA 1
ATOM 1165 C C . ARG A 1 150 ? 17.607 2.644 -15.714 1.00 68.81 150 ARG A C 1
ATOM 1167 O O . ARG A 1 150 ? 17.387 2.775 -14.513 1.00 68.81 150 ARG A O 1
ATOM 1174 N N . ILE A 1 151 ? 16.792 3.107 -16.659 1.00 64.94 151 ILE A N 1
ATOM 1175 C CA . ILE A 1 151 ? 15.489 3.702 -16.360 1.00 64.94 151 ILE A CA 1
ATOM 1176 C C . ILE A 1 151 ? 14.547 2.606 -15.864 1.00 64.94 151 ILE A C 1
ATOM 1178 O O . ILE A 1 151 ? 13.817 2.813 -14.898 1.00 64.94 151 ILE A O 1
ATOM 1182 N N . HIS A 1 152 ? 14.613 1.431 -16.485 1.00 68.94 152 HIS A N 1
ATOM 1183 C CA . HIS A 1 152 ? 13.860 0.244 -16.120 1.00 68.94 152 HIS A CA 1
ATOM 1184 C C . HIS A 1 152 ? 14.075 -0.133 -14.651 1.00 68.94 152 HIS A C 1
ATOM 1186 O O . HIS A 1 152 ? 13.100 -0.216 -13.900 1.00 68.94 152 HIS A O 1
ATOM 1192 N N . GLU A 1 153 ? 15.336 -0.226 -14.213 1.00 66.81 153 GLU A N 1
ATOM 1193 C CA . GLU A 1 153 ? 15.698 -0.520 -12.818 1.00 66.81 153 GLU A CA 1
ATOM 1194 C C . GLU A 1 153 ? 15.097 0.500 -11.837 1.00 66.81 153 GLU A C 1
ATOM 1196 O O . GLU A 1 153 ? 14.520 0.136 -10.803 1.00 66.81 153 GLU A O 1
ATOM 1201 N N . GLU A 1 154 ? 15.178 1.793 -12.159 1.00 67.00 154 GLU A N 1
ATOM 1202 C CA . GLU A 1 154 ? 14.659 2.848 -11.285 1.00 67.00 154 GLU A CA 1
ATOM 1203 C C . GLU A 1 154 ? 13.121 2.839 -11.223 1.00 67.00 154 GLU A C 1
ATOM 1205 O O . GLU A 1 154 ? 12.531 2.994 -10.149 1.00 67.00 154 GLU A O 1
ATOM 1210 N N . VAL A 1 155 ? 12.446 2.574 -12.345 1.00 69.44 155 VAL A N 1
ATOM 1211 C CA . VAL A 1 155 ? 10.982 2.445 -12.394 1.00 69.44 155 VAL A CA 1
ATOM 1212 C C . VAL A 1 155 ? 10.517 1.234 -11.582 1.00 69.44 155 VAL A C 1
ATOM 1214 O O . VAL A 1 155 ? 9.613 1.359 -10.745 1.00 69.44 155 VAL A O 1
ATOM 1217 N N . VAL A 1 156 ? 11.151 0.070 -11.759 1.00 70.88 156 VAL A N 1
ATOM 1218 C CA . VAL A 1 156 ? 10.856 -1.147 -10.984 1.00 70.88 156 VAL A CA 1
ATOM 1219 C C . VAL A 1 156 ? 11.111 -0.904 -9.496 1.00 70.88 156 VAL A C 1
ATOM 1221 O O . VAL A 1 156 ? 10.300 -1.300 -8.649 1.00 70.88 156 VAL A O 1
ATOM 1224 N N . ARG A 1 157 ? 12.179 -0.174 -9.154 1.00 69.25 157 ARG A N 1
ATOM 1225 C CA . ARG A 1 157 ? 12.473 0.254 -7.783 1.00 69.25 157 ARG A CA 1
ATOM 1226 C C . ARG A 1 157 ? 11.395 1.147 -7.191 1.00 69.25 157 ARG A C 1
ATOM 1228 O O . ARG A 1 157 ? 10.960 0.889 -6.062 1.00 69.25 157 ARG A O 1
ATOM 1235 N N . GLY A 1 158 ? 10.931 2.141 -7.939 1.00 68.81 158 GLY A N 1
ATOM 1236 C CA . GLY A 1 158 ? 9.838 3.020 -7.534 1.00 68.81 158 GLY A CA 1
ATOM 1237 C C . GLY A 1 158 ? 8.532 2.256 -7.295 1.00 68.81 158 GLY A C 1
ATOM 1238 O O . GLY A 1 158 ? 7.870 2.458 -6.272 1.00 68.81 158 GLY A O 1
ATOM 1239 N N . LEU A 1 159 ? 8.177 1.324 -8.186 1.00 70.56 159 LEU A N 1
ATOM 1240 C CA . LEU A 1 159 ? 6.993 0.469 -8.036 1.00 70.56 159 LEU A CA 1
ATOM 1241 C C . LEU A 1 159 ? 7.107 -0.471 -6.823 1.00 70.56 159 LEU A C 1
ATOM 1243 O O . LEU A 1 159 ? 6.152 -0.618 -6.056 1.00 70.56 159 LEU A O 1
ATOM 1247 N N . ALA A 1 160 ? 8.277 -1.076 -6.599 1.00 69.88 160 ALA A N 1
ATOM 1248 C CA . ALA A 1 160 ? 8.528 -1.940 -5.446 1.00 69.88 160 ALA A CA 1
ATOM 1249 C C . ALA A 1 160 ? 8.472 -1.169 -4.115 1.00 69.88 160 ALA A C 1
ATOM 1251 O O . ALA A 1 160 ? 7.958 -1.683 -3.117 1.00 69.88 160 ALA A O 1
ATOM 1252 N N . ALA A 1 161 ? 8.994 0.061 -4.080 1.00 67.00 161 ALA A N 1
ATOM 1253 C CA . ALA A 1 161 ? 8.928 0.934 -2.911 1.00 67.00 161 ALA A CA 1
ATOM 1254 C C . ALA A 1 161 ? 7.480 1.334 -2.587 1.00 67.00 161 ALA A C 1
ATOM 1256 O O . ALA A 1 161 ? 7.048 1.152 -1.447 1.00 67.00 161 ALA A O 1
ATOM 1257 N N . ARG A 1 162 ? 6.705 1.771 -3.591 1.00 67.50 162 ARG A N 1
ATOM 1258 C CA . ARG A 1 162 ? 5.266 2.067 -3.447 1.00 67.50 162 ARG A CA 1
ATOM 1259 C C . ARG A 1 162 ? 4.477 0.851 -2.956 1.00 67.50 162 ARG A C 1
ATOM 1261 O O . ARG A 1 162 ? 3.695 0.958 -2.012 1.00 67.50 162 ARG A O 1
ATOM 1268 N N . GLY A 1 163 ? 4.734 -0.325 -3.532 1.00 65.06 163 GLY A N 1
ATOM 1269 C CA . GLY A 1 163 ? 4.108 -1.579 -3.108 1.00 65.06 163 GLY A CA 1
ATOM 1270 C C . GLY A 1 163 ? 4.416 -1.946 -1.652 1.00 65.06 163 GLY A C 1
ATOM 1271 O O . GLY A 1 163 ? 3.509 -2.305 -0.898 1.00 65.06 163 GLY A O 1
ATOM 1272 N N . ARG A 1 164 ? 5.679 -1.808 -1.224 1.00 62.88 164 ARG A N 1
ATOM 1273 C CA . ARG A 1 164 ? 6.082 -2.026 0.176 1.00 62.88 164 ARG A CA 1
ATOM 1274 C C . ARG A 1 164 ? 5.448 -1.018 1.129 1.00 62.88 164 ARG A C 1
ATOM 1276 O O . ARG A 1 164 ? 5.019 -1.425 2.203 1.00 62.88 164 ARG A O 1
ATOM 1283 N N . ALA A 1 165 ? 5.363 0.255 0.746 1.00 62.03 165 ALA A N 1
ATOM 1284 C CA . ALA A 1 165 ? 4.734 1.291 1.560 1.00 62.03 165 ALA A CA 1
ATOM 1285 C C . ALA A 1 165 ? 3.244 0.996 1.804 1.00 62.03 165 ALA A C 1
ATOM 1287 O O . ALA A 1 165 ? 2.806 1.039 2.953 1.00 62.03 165 ALA A O 1
ATOM 1288 N N . ARG A 1 166 ? 2.492 0.590 0.767 1.00 62.56 166 ARG A N 1
ATOM 12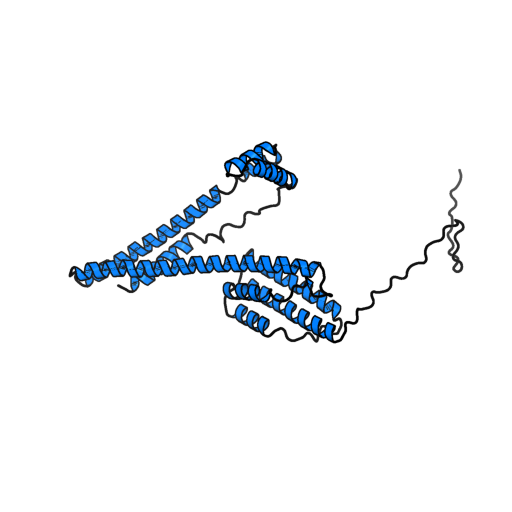89 C CA . ARG A 1 166 ? 1.083 0.175 0.923 1.00 62.56 166 ARG A CA 1
ATOM 1290 C C . ARG A 1 166 ? 0.937 -1.020 1.858 1.00 62.56 166 ARG A C 1
ATOM 1292 O O . ARG A 1 166 ? 0.184 -0.955 2.821 1.00 62.56 166 ARG A O 1
ATOM 1299 N N . VAL A 1 167 ? 1.689 -2.097 1.619 1.00 58.81 167 VAL A N 1
ATOM 1300 C CA . VAL A 1 167 ? 1.581 -3.311 2.448 1.00 58.81 167 VAL A CA 1
ATOM 1301 C C . VAL A 1 167 ? 2.026 -3.051 3.884 1.00 58.81 167 VAL A C 1
ATOM 1303 O O . VAL A 1 167 ? 1.351 -3.483 4.812 1.00 58.81 167 VAL A O 1
ATOM 1306 N N . SER A 1 168 ? 3.124 -2.321 4.091 1.00 59.25 168 SER A N 1
ATOM 1307 C CA . SER A 1 168 ? 3.619 -2.001 5.431 1.00 59.25 168 SER A CA 1
ATOM 1308 C C . SER A 1 168 ? 2.668 -1.078 6.190 1.00 59.25 168 SER A C 1
ATOM 1310 O O . SER A 1 168 ? 2.477 -1.293 7.384 1.00 59.25 168 SER A O 1
ATOM 1312 N N . GLY A 1 169 ? 2.049 -0.097 5.527 1.00 60.41 169 GLY A N 1
ATOM 1313 C CA . GLY A 1 169 ? 1.067 0.795 6.142 1.00 60.41 169 GLY A CA 1
ATOM 1314 C C . GLY A 1 169 ? -0.180 0.043 6.601 1.00 60.41 169 GLY A C 1
ATOM 1315 O O . GLY A 1 169 ? -0.508 0.065 7.787 1.00 60.41 169 GLY A O 1
ATOM 1316 N N . THR A 1 170 ? -0.825 -0.689 5.688 1.00 65.56 170 THR A N 1
ATOM 1317 C CA . THR A 1 170 ? -2.080 -1.400 5.971 1.00 65.56 170 THR A CA 1
ATOM 1318 C C . THR A 1 170 ? -1.884 -2.565 6.939 1.00 65.56 170 THR A C 1
ATOM 1320 O O . THR A 1 170 ? -2.674 -2.730 7.862 1.00 65.56 170 THR A O 1
ATOM 1323 N N . PHE A 1 171 ? -0.814 -3.354 6.790 1.00 66.00 171 PHE A N 1
ATOM 1324 C CA . PHE A 1 171 ? -0.547 -4.484 7.686 1.00 66.00 171 PHE A CA 1
ATOM 1325 C C . PHE A 1 171 ? -0.206 -4.021 9.104 1.00 66.00 171 PHE A C 1
ATOM 1327 O O . PHE A 1 171 ? -0.709 -4.577 10.077 1.00 66.00 171 PHE A O 1
ATOM 1334 N N . ARG A 1 172 ? 0.616 -2.973 9.238 1.00 66.56 172 ARG A N 1
ATOM 1335 C CA . ARG A 1 172 ? 0.962 -2.409 10.546 1.00 66.56 172 ARG A CA 1
ATOM 1336 C C . ARG A 1 172 ? -0.275 -1.837 11.241 1.00 66.56 172 ARG A C 1
ATOM 1338 O O . ARG A 1 172 ? -0.465 -2.107 12.421 1.00 66.56 172 ARG A O 1
ATOM 1345 N N . ALA A 1 173 ? -1.120 -1.103 10.515 1.00 71.00 173 ALA A N 1
ATOM 1346 C CA . ALA A 1 173 ? -2.378 -0.580 11.046 1.00 71.00 173 ALA A CA 1
ATOM 1347 C C . ALA A 1 173 ? -3.332 -1.705 11.482 1.00 71.00 173 ALA A C 1
ATOM 1349 O O . ALA A 1 173 ? -3.883 -1.644 12.576 1.00 71.00 173 ALA A O 1
ATOM 1350 N N . ALA A 1 174 ? -3.454 -2.769 10.683 1.00 76.62 174 ALA A N 1
ATOM 1351 C CA . ALA A 1 174 ? -4.270 -3.936 11.010 1.00 76.62 174 ALA A CA 1
ATOM 1352 C C . ALA A 1 174 ? -3.814 -4.643 12.296 1.00 76.62 174 ALA A C 1
ATOM 1354 O O . ALA A 1 174 ? -4.624 -4.908 13.182 1.00 76.62 174 ALA A O 1
ATOM 1355 N N . VAL A 1 175 ? -2.509 -4.916 12.419 1.00 80.19 175 VAL A N 1
ATOM 1356 C CA . VAL A 1 175 ? -1.932 -5.566 13.607 1.00 80.19 175 VAL A CA 1
ATOM 1357 C C . VAL A 1 175 ? -2.107 -4.693 14.847 1.00 80.19 175 VAL A C 1
ATOM 1359 O O . VAL A 1 175 ? -2.501 -5.206 15.892 1.00 80.19 175 VAL A O 1
ATOM 1362 N N . PHE A 1 176 ? -1.858 -3.383 14.745 1.00 81.38 176 PHE A N 1
ATOM 1363 C CA . PHE A 1 176 ? -2.064 -2.482 15.876 1.00 81.38 176 PHE A CA 1
ATOM 1364 C C . PHE A 1 176 ? -3.536 -2.349 16.254 1.00 81.38 176 PHE A C 1
ATOM 1366 O O . PHE A 1 176 ? -3.822 -2.383 17.441 1.00 81.38 176 PHE A O 1
ATOM 1373 N N . GLY A 1 177 ? -4.461 -2.276 15.293 1.00 86.81 177 GLY A N 1
ATOM 1374 C CA . GLY A 1 177 ? -5.893 -2.218 15.588 1.00 86.81 177 GLY A CA 1
ATOM 1375 C C . GLY A 1 177 ? -6.400 -3.469 16.292 1.00 86.81 177 GLY A C 1
ATOM 1376 O O . GLY A 1 177 ? -7.049 -3.367 17.329 1.00 86.81 177 GLY A O 1
ATOM 1377 N N . ALA A 1 178 ? -6.030 -4.654 15.802 1.00 90.19 178 ALA A N 1
ATOM 1378 C CA . ALA A 1 178 ? -6.373 -5.904 16.474 1.00 90.19 178 ALA A CA 1
ATOM 1379 C C . ALA A 1 178 ? -5.741 -6.008 17.870 1.00 90.19 178 ALA A C 1
ATOM 1381 O O . ALA A 1 178 ? -6.406 -6.410 18.822 1.00 90.19 178 ALA A O 1
ATOM 1382 N N . ASN A 1 179 ? -4.476 -5.610 18.024 1.00 92.12 179 ASN A N 1
ATOM 1383 C CA . ASN A 1 179 ? -3.819 -5.612 19.327 1.00 92.12 179 ASN A CA 1
ATOM 1384 C C . ASN A 1 179 ? -4.462 -4.615 20.303 1.00 92.12 179 ASN A C 1
ATOM 1386 O O . ASN A 1 179 ? -4.640 -4.942 21.471 1.00 92.12 179 ASN A O 1
ATOM 1390 N N . ASP A 1 180 ? -4.830 -3.424 19.835 1.00 92.44 180 ASP A N 1
ATOM 1391 C CA . ASP A 1 180 ? -5.473 -2.397 20.655 1.00 92.44 180 ASP A CA 1
ATOM 1392 C C . ASP A 1 180 ? -6.853 -2.861 21.132 1.00 92.44 180 ASP A C 1
ATOM 1394 O O . ASP A 1 180 ? -7.144 -2.804 22.326 1.00 92.44 180 ASP A O 1
ATOM 1398 N N . GLY A 1 181 ? -7.661 -3.448 20.240 1.00 94.88 181 GLY A N 1
ATOM 1399 C CA . GLY A 1 181 ? -8.944 -4.052 20.601 1.00 94.88 181 GLY A CA 1
ATOM 1400 C C . GLY A 1 181 ? -8.804 -5.193 21.609 1.00 94.88 181 GLY A C 1
ATOM 1401 O O . GLY A 1 181 ? -9.518 -5.226 22.610 1.00 94.88 181 GLY A O 1
ATOM 1402 N N . LEU A 1 182 ? -7.846 -6.098 21.389 1.00 96.44 182 LEU A N 1
ATOM 1403 C CA . LEU A 1 182 ? -7.574 -7.209 22.301 1.00 96.44 182 LEU A CA 1
ATOM 1404 C C . LEU A 1 182 ? -7.172 -6.710 23.690 1.00 96.44 182 LEU A C 1
ATOM 1406 O O . LEU A 1 182 ? -7.775 -7.105 24.683 1.00 96.44 182 LEU A O 1
ATOM 1410 N N . VAL A 1 183 ? -6.151 -5.854 23.769 1.00 95.94 183 VAL A N 1
ATOM 1411 C CA . VAL A 1 183 ? -5.571 -5.417 25.044 1.00 95.94 183 VAL A CA 1
ATOM 1412 C C . VAL A 1 183 ? -6.548 -4.535 25.816 1.00 95.94 183 VAL A C 1
ATOM 1414 O O . VAL A 1 183 ? -6.743 -4.756 27.013 1.00 95.94 183 VAL A O 1
ATOM 1417 N N . SER A 1 184 ? -7.187 -3.569 25.151 1.00 96.00 184 SER A N 1
ATOM 1418 C CA . SER A 1 184 ? -8.126 -2.653 25.808 1.00 96.00 184 SER A CA 1
ATOM 1419 C C . SER A 1 184 ? -9.359 -3.385 26.338 1.00 96.00 184 SER A C 1
ATOM 1421 O O . SER A 1 184 ? -9.720 -3.208 27.505 1.00 96.00 184 SER A O 1
ATOM 1423 N N . ASN A 1 185 ? -9.971 -4.260 25.532 1.00 97.44 185 ASN A N 1
ATOM 1424 C CA . ASN A 1 185 ? -11.182 -4.959 25.947 1.00 97.44 185 ASN A CA 1
ATOM 1425 C C . ASN A 1 185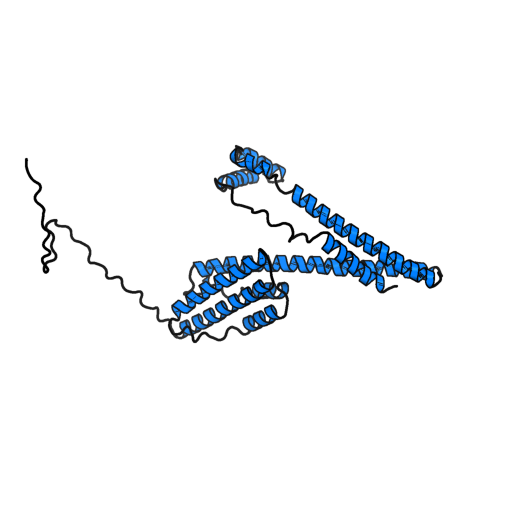 ? -10.881 -6.068 26.965 1.00 97.44 185 ASN A C 1
ATOM 1427 O O . ASN A 1 185 ? -11.658 -6.266 27.895 1.00 97.44 185 ASN A O 1
ATOM 1431 N N . LEU A 1 186 ? -9.719 -6.728 26.867 1.00 97.69 186 LEU A N 1
ATOM 1432 C CA . LEU A 1 186 ? -9.258 -7.675 27.886 1.00 97.69 186 LEU A CA 1
ATOM 1433 C C . LEU A 1 186 ? -9.061 -6.983 29.235 1.00 97.69 186 LEU A C 1
ATOM 1435 O O . LEU A 1 186 ? -9.540 -7.485 30.248 1.00 97.69 186 LEU A O 1
ATOM 1439 N N . ALA A 1 187 ? -8.384 -5.832 29.261 1.00 97.62 187 ALA A N 1
ATOM 1440 C CA . ALA A 1 187 ? -8.175 -5.074 30.491 1.00 97.62 187 ALA A CA 1
ATOM 1441 C C . ALA A 1 187 ? -9.508 -4.640 31.123 1.00 97.62 187 ALA A C 1
ATOM 1443 O O . ALA A 1 187 ? -9.676 -4.743 32.340 1.00 97.62 187 ALA A O 1
ATOM 1444 N N . LEU A 1 188 ? -10.469 -4.214 30.299 1.00 97.44 188 LEU A N 1
ATOM 1445 C CA . LEU A 1 188 ? -11.810 -3.841 30.742 1.00 97.44 188 LEU A CA 1
ATOM 1446 C C . LEU A 1 188 ? -12.568 -5.035 31.347 1.00 97.44 188 LEU A C 1
ATOM 1448 O O . LEU A 1 188 ? -13.056 -4.945 32.475 1.00 97.44 188 LEU A O 1
ATOM 1452 N N . VAL A 1 189 ? -12.634 -6.158 30.625 1.00 97.19 189 VAL A N 1
ATOM 1453 C CA . VAL A 1 189 ? -13.314 -7.389 31.062 1.00 97.19 189 VAL A CA 1
ATOM 1454 C C . VAL A 1 189 ? -12.680 -7.938 32.341 1.00 97.19 189 VAL A C 1
ATOM 1456 O O . VAL A 1 189 ? -13.395 -8.237 33.298 1.00 97.19 189 VAL A O 1
ATOM 1459 N N . LEU A 1 190 ? -11.346 -8.008 32.402 1.00 97.06 190 LEU A N 1
ATOM 1460 C CA . LEU A 1 190 ? -10.622 -8.449 33.596 1.00 97.06 190 LEU A CA 1
ATOM 1461 C C . LEU A 1 190 ? -10.867 -7.520 34.784 1.00 97.06 190 LEU A C 1
ATOM 1463 O O . LEU A 1 190 ? -11.106 -8.010 35.883 1.00 97.06 190 LEU A O 1
ATOM 1467 N N . GLY A 1 191 ? -10.844 -6.201 34.580 1.00 97.44 191 GLY A N 1
ATOM 1468 C CA . GLY A 1 191 ? -11.087 -5.227 35.644 1.00 97.44 191 GLY A CA 1
ATOM 1469 C C . GLY A 1 191 ? -12.486 -5.358 36.246 1.00 97.44 191 GLY A C 1
ATOM 1470 O O . GLY A 1 191 ? -12.637 -5.427 37.466 1.00 97.44 191 GLY A O 1
ATOM 1471 N N . VAL A 1 192 ? -13.512 -5.466 35.398 1.00 97.44 192 VAL A N 1
ATOM 1472 C CA . VAL A 1 192 ? -14.903 -5.623 35.851 1.00 97.44 192 VAL A CA 1
ATOM 1473 C C . VAL A 1 192 ? -15.139 -6.997 36.481 1.00 97.44 192 VAL A C 1
ATOM 1475 O O . VAL A 1 192 ? -15.797 -7.090 37.519 1.00 97.44 192 VAL A O 1
ATOM 1478 N N . SER A 1 193 ? -14.551 -8.057 35.921 1.00 96.12 193 SER A N 1
ATOM 1479 C CA . SER A 1 193 ? -14.625 -9.402 36.499 1.00 96.12 193 SER A CA 1
ATOM 1480 C C . SER A 1 193 ? -13.922 -9.488 37.856 1.00 96.12 193 SER A C 1
ATOM 1482 O O . SER A 1 193 ? -14.462 -10.092 38.781 1.00 96.12 193 SER A O 1
ATOM 1484 N N . ALA A 1 194 ? -12.739 -8.886 38.005 1.00 96.69 194 ALA A N 1
ATOM 1485 C CA . ALA A 1 194 ? -11.993 -8.866 39.265 1.00 96.69 194 ALA A CA 1
ATOM 1486 C C . ALA A 1 194 ? -12.726 -8.078 40.363 1.00 96.69 194 ALA A C 1
ATOM 1488 O O . ALA A 1 194 ? -12.570 -8.377 41.544 1.00 96.69 194 ALA A O 1
ATOM 1489 N N . GLY A 1 195 ? -13.572 -7.117 39.976 1.00 95.44 195 GLY A N 1
ATOM 1490 C CA . GLY A 1 195 ? -14.479 -6.406 40.877 1.00 95.44 195 GLY A CA 1
ATOM 1491 C C . GLY A 1 195 ? -15.670 -7.232 41.384 1.00 95.44 195 GLY A C 1
ATOM 1492 O O . GLY A 1 195 ? -16.475 -6.709 42.150 1.00 95.44 195 GLY A O 1
ATOM 1493 N N . GLY A 1 196 ? -15.810 -8.499 40.972 1.00 94.75 196 GLY A N 1
ATOM 1494 C CA . GLY A 1 196 ? -16.887 -9.389 41.419 1.00 94.75 196 GLY A CA 1
ATOM 1495 C C . GLY A 1 196 ? -18.225 -9.175 40.703 1.00 94.75 196 GLY A C 1
ATOM 1496 O O . GLY A 1 196 ? -19.270 -9.564 41.225 1.00 94.75 196 GLY A O 1
ATOM 1497 N N . ALA A 1 197 ? -18.221 -8.546 39.524 1.00 96.69 197 ALA A N 1
ATOM 1498 C CA . ALA A 1 197 ? -19.430 -8.358 38.731 1.00 96.69 197 ALA A CA 1
ATOM 1499 C C . ALA A 1 197 ? -20.006 -9.696 38.229 1.00 96.69 197 ALA A C 1
ATOM 1501 O O . ALA A 1 197 ? -19.277 -10.636 37.912 1.00 96.69 197 ALA A O 1
ATOM 1502 N N . ALA A 1 198 ? -21.334 -9.765 38.103 1.00 97.44 198 ALA A N 1
ATOM 1503 C CA . ALA A 1 198 ? -22.011 -10.919 37.517 1.00 97.44 198 ALA A CA 1
ATOM 1504 C C . ALA A 1 198 ? -21.626 -11.108 36.038 1.00 97.44 198 ALA A C 1
ATOM 1506 O O . ALA A 1 198 ? -21.392 -10.136 35.318 1.00 97.44 198 ALA A O 1
ATOM 1507 N N . THR A 1 199 ? -21.648 -12.352 35.551 1.00 95.69 199 THR A N 1
ATOM 1508 C CA . THR A 1 199 ? -21.267 -12.704 34.170 1.00 95.69 199 THR A CA 1
ATOM 1509 C C . THR A 1 199 ? -22.034 -11.911 33.109 1.00 95.69 199 THR A C 1
ATOM 1511 O O . THR A 1 199 ? -21.444 -11.481 32.124 1.00 95.69 199 THR A O 1
ATOM 1514 N N . SER A 1 200 ? -23.330 -11.652 33.317 1.00 96.88 200 SER A N 1
ATOM 1515 C CA . SER A 1 200 ? -24.140 -10.835 32.401 1.00 96.88 200 SER A CA 1
ATOM 1516 C C . SER A 1 200 ? -23.641 -9.393 32.301 1.00 96.88 200 SER A C 1
ATOM 1518 O O . SER A 1 200 ? -23.671 -8.803 31.224 1.00 96.88 200 SER A O 1
ATOM 1520 N N . THR A 1 201 ? -23.163 -8.833 33.413 1.00 97.38 201 THR A N 1
ATOM 1521 C CA . THR A 1 201 ? -22.572 -7.493 33.457 1.00 97.38 201 THR A CA 1
ATOM 1522 C C . THR A 1 201 ? -21.228 -7.487 32.744 1.00 97.38 201 THR A C 1
ATOM 1524 O O . THR A 1 201 ? -20.999 -6.612 31.921 1.00 97.38 201 THR A O 1
ATOM 1527 N N . VAL A 1 202 ? -20.376 -8.488 32.993 1.00 97.56 202 VAL A N 1
ATOM 1528 C CA . VAL A 1 202 ? -19.076 -8.630 32.317 1.00 97.56 202 VAL A CA 1
ATOM 1529 C C . VAL A 1 202 ? -19.253 -8.735 30.797 1.00 97.56 202 VAL A C 1
ATOM 1531 O O . VAL A 1 202 ? -18.587 -8.014 30.058 1.00 97.56 202 VAL A O 1
ATOM 1534 N N . LEU A 1 203 ? -20.198 -9.559 30.331 1.00 97.56 203 LEU A N 1
ATOM 1535 C CA . LEU A 1 203 ? -20.510 -9.709 28.908 1.00 97.56 203 LEU A CA 1
ATOM 1536 C C . LEU A 1 203 ? -21.015 -8.396 28.296 1.00 97.56 203 LEU A C 1
ATOM 1538 O O . LEU A 1 203 ? -20.526 -7.970 27.251 1.00 97.56 203 LEU A O 1
ATOM 1542 N N . LEU A 1 204 ? -21.971 -7.730 28.955 1.00 97.88 204 LEU A N 1
ATOM 1543 C CA . LEU A 1 204 ? -22.490 -6.441 28.497 1.00 97.88 204 LEU A CA 1
ATOM 1544 C C . LEU A 1 204 ? -21.374 -5.393 28.414 1.00 97.88 204 LEU A C 1
ATOM 1546 O O . LEU A 1 204 ? -21.300 -4.656 27.433 1.00 97.88 204 LEU A O 1
ATOM 1550 N N . THR A 1 205 ? -20.489 -5.351 29.411 1.00 97.56 205 THR A N 1
ATOM 1551 C CA . THR A 1 205 ? -19.315 -4.477 29.419 1.00 97.56 205 THR A CA 1
ATOM 1552 C C . THR A 1 205 ? -18.378 -4.789 28.255 1.00 97.56 205 THR A C 1
ATOM 1554 O O . THR A 1 205 ? -17.959 -3.862 27.569 1.00 97.56 205 THR A O 1
ATOM 1557 N N . GLY A 1 206 ? -18.070 -6.062 28.003 1.00 97.50 206 GLY A N 1
ATOM 1558 C CA . GLY A 1 206 ? -17.186 -6.471 26.913 1.00 97.50 206 GLY A CA 1
ATOM 1559 C C . GLY A 1 206 ? -17.743 -6.124 25.529 1.00 97.50 206 GLY A C 1
ATOM 1560 O O . GLY A 1 206 ? -17.016 -5.600 24.684 1.00 97.50 206 GLY A O 1
ATOM 1561 N N . VAL A 1 207 ? -19.045 -6.333 25.304 1.00 98.00 207 VAL A N 1
ATOM 1562 C CA . VAL A 1 207 ? -19.718 -5.950 24.049 1.00 98.00 207 VAL A CA 1
ATOM 1563 C C . VAL A 1 207 ? -19.780 -4.427 23.896 1.00 98.00 207 VAL A C 1
ATOM 1565 O O . VAL A 1 207 ? -19.523 -3.905 22.811 1.00 98.00 207 VAL A O 1
ATOM 1568 N N . ALA A 1 208 ? -20.083 -3.697 24.973 1.00 97.88 208 ALA A N 1
ATOM 1569 C CA . ALA A 1 208 ? -20.103 -2.236 24.955 1.00 97.88 208 ALA A CA 1
ATOM 1570 C C . ALA A 1 208 ? -18.708 -1.646 24.690 1.00 97.88 208 ALA A C 1
ATOM 1572 O O . ALA A 1 208 ? -18.583 -0.715 23.894 1.00 97.88 208 ALA A O 1
ATOM 1573 N N . GLY A 1 209 ? -17.664 -2.204 25.313 1.00 97.25 209 GLY A N 1
ATOM 1574 C CA . GLY A 1 209 ? -16.267 -1.828 25.098 1.00 97.25 209 GLY A CA 1
ATOM 1575 C C . GLY A 1 209 ? -15.815 -2.081 23.662 1.00 97.25 209 GLY A C 1
ATOM 1576 O O . GLY A 1 209 ? -15.268 -1.179 23.028 1.00 97.25 209 GLY A O 1
ATOM 1577 N N . LEU A 1 210 ? -16.146 -3.254 23.111 1.00 97.62 210 LEU A N 1
ATOM 1578 C CA . LEU A 1 210 ? -15.897 -3.595 21.710 1.00 97.62 210 LEU A CA 1
ATOM 1579 C C . LEU A 1 210 ? -16.545 -2.586 20.762 1.00 97.62 210 LEU A C 1
ATOM 1581 O O . LEU A 1 210 ? -15.859 -2.027 19.909 1.00 97.62 210 LEU A O 1
ATOM 1585 N N . LEU A 1 211 ? -17.853 -2.343 20.902 1.00 97.12 211 LEU A N 1
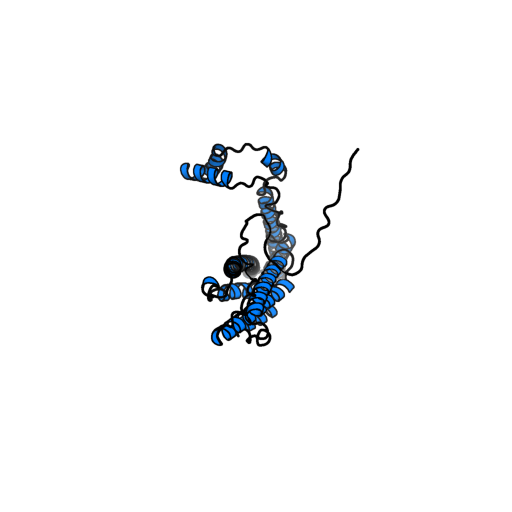ATOM 1586 C CA . LEU A 1 211 ? -18.589 -1.453 20.000 1.00 97.12 211 LEU A CA 1
ATOM 1587 C C . LEU A 1 211 ? -18.101 -0.007 20.111 1.00 97.12 211 LEU A C 1
ATOM 1589 O O . LEU A 1 211 ? -17.844 0.630 19.092 1.00 97.12 211 LEU A O 1
ATOM 1593 N N . SER A 1 212 ? -17.944 0.497 21.337 1.00 97.06 212 SER A N 1
ATOM 1594 C CA . SER A 1 212 ? -17.460 1.856 21.596 1.00 97.06 212 SER A CA 1
ATOM 1595 C C . SER A 1 212 ? -16.050 2.066 21.036 1.00 97.06 212 SER A C 1
ATOM 1597 O O . SER A 1 212 ? -15.810 3.016 20.289 1.00 97.06 212 SER A O 1
ATOM 1599 N N . GLY A 1 213 ? -15.132 1.139 21.325 1.00 95.44 213 GLY A N 1
ATOM 1600 C CA . GLY A 1 213 ? -13.752 1.204 20.853 1.00 95.44 213 GLY A CA 1
ATOM 1601 C C . GLY A 1 213 ? -13.643 1.090 19.332 1.00 95.44 213 GLY A C 1
ATOM 1602 O O . GLY A 1 213 ? -12.988 1.921 18.706 1.00 95.44 213 GLY A O 1
ATOM 1603 N N . ALA A 1 214 ? -14.358 0.144 18.714 1.00 94.75 214 ALA A N 1
ATOM 1604 C CA . ALA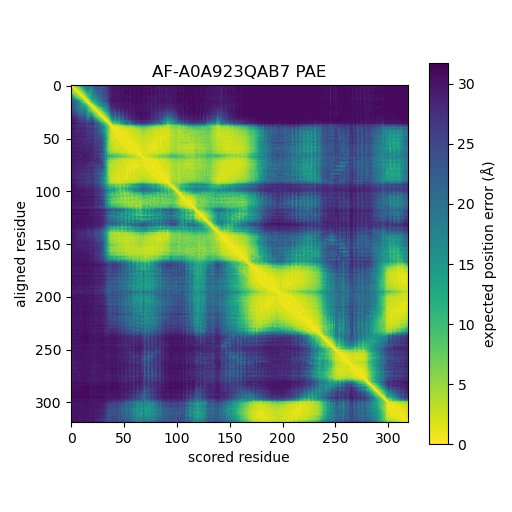 A 1 214 ? -14.341 -0.035 17.263 1.00 94.75 214 ALA A CA 1
ATOM 1605 C C . ALA A 1 214 ? -14.903 1.193 16.527 1.00 94.75 214 ALA A C 1
ATOM 1607 O O . ALA A 1 214 ? -14.310 1.647 15.545 1.00 94.75 214 ALA A O 1
ATOM 1608 N N . LEU A 1 215 ? -16.013 1.767 17.015 1.00 94.50 215 LEU A N 1
ATOM 1609 C CA . LEU A 1 215 ? -16.589 3.001 16.466 1.00 94.50 215 LEU A CA 1
ATOM 1610 C C . LEU A 1 215 ? -15.625 4.182 16.606 1.00 94.50 215 LEU A C 1
ATOM 1612 O O . LEU A 1 215 ? -15.431 4.922 15.642 1.00 94.50 215 LEU A O 1
ATOM 1616 N N . SER A 1 216 ? -14.993 4.337 17.774 1.00 92.50 216 SER A N 1
ATOM 1617 C CA . SER A 1 216 ? -13.998 5.387 18.011 1.00 92.50 216 SER A CA 1
ATOM 1618 C C . SER A 1 216 ? -12.798 5.249 17.074 1.00 92.50 216 SER A C 1
ATOM 1620 O O . SER A 1 216 ? -12.353 6.241 16.497 1.00 92.50 216 SER A O 1
ATOM 1622 N N . MET A 1 217 ? -12.290 4.029 16.880 1.00 90.56 217 MET A N 1
ATOM 1623 C CA . MET A 1 217 ? -11.146 3.782 16.004 1.00 90.56 217 MET A CA 1
ATOM 1624 C C . MET A 1 217 ? -11.489 4.053 14.533 1.00 90.56 217 MET A C 1
ATOM 1626 O O . MET A 1 217 ? -10.727 4.715 13.830 1.00 90.56 217 MET A O 1
ATOM 1630 N N . GLY A 1 218 ? -12.664 3.604 14.077 1.00 87.12 218 GLY A N 1
ATOM 1631 C CA . GLY A 1 218 ? -13.146 3.872 12.722 1.00 87.12 218 GLY A CA 1
ATOM 1632 C C . GLY A 1 218 ? -13.367 5.364 12.455 1.00 87.12 218 GLY A C 1
ATOM 1633 O O . GLY A 1 218 ? -12.919 5.880 11.431 1.00 87.12 218 GLY A O 1
ATOM 1634 N N . ALA A 1 219 ? -14.002 6.081 13.388 1.00 86.94 219 ALA A N 1
ATOM 1635 C CA . ALA A 1 219 ? -14.214 7.524 13.275 1.00 86.94 219 ALA A CA 1
ATOM 1636 C C . ALA A 1 219 ? -12.892 8.310 13.296 1.00 86.94 219 ALA A C 1
ATOM 1638 O O . ALA A 1 219 ? -12.709 9.226 12.493 1.00 86.94 219 ALA A O 1
ATOM 1639 N N . GLY A 1 220 ? -11.956 7.930 14.171 1.00 83.62 220 GLY A N 1
ATOM 1640 C CA . GLY A 1 220 ? -10.626 8.532 14.245 1.00 83.62 220 GLY A CA 1
ATOM 1641 C C . GLY A 1 220 ? -9.846 8.377 12.941 1.00 83.62 220 GLY A C 1
ATOM 1642 O O . GLY A 1 220 ? -9.299 9.356 12.435 1.00 83.62 220 GLY A O 1
ATOM 1643 N N . GLU A 1 221 ? -9.862 7.181 12.346 1.00 84.56 221 GLU A N 1
ATOM 1644 C CA . GLU A 1 221 ? -9.199 6.932 11.063 1.00 84.56 221 GLU A CA 1
ATOM 1645 C C . GLU A 1 221 ? -9.860 7.714 9.916 1.00 84.56 221 GLU A C 1
ATOM 1647 O O . GLU A 1 221 ? -9.164 8.310 9.096 1.00 84.56 221 GLU A O 1
ATOM 1652 N N . PHE A 1 222 ? -11.198 7.790 9.887 1.00 84.69 222 PHE A N 1
ATOM 1653 C CA . PHE A 1 222 ? -11.926 8.595 8.899 1.00 84.69 222 PHE A CA 1
ATOM 1654 C C . PHE A 1 222 ? -11.507 10.070 8.943 1.00 84.69 222 PHE A C 1
ATOM 1656 O O . PHE A 1 222 ? -11.202 10.669 7.909 1.00 84.69 222 PHE A O 1
ATOM 1663 N N . ILE A 1 223 ? -11.491 10.655 10.146 1.00 83.88 223 ILE A N 1
ATOM 1664 C CA . ILE A 1 223 ? -11.118 12.057 10.363 1.00 83.88 223 ILE A CA 1
ATOM 1665 C C . ILE A 1 223 ? -9.642 12.270 10.021 1.00 83.88 223 ILE A C 1
ATOM 1667 O O . ILE A 1 223 ? -9.315 13.252 9.361 1.00 83.88 223 ILE A O 1
ATOM 1671 N N . SER A 1 224 ? -8.766 11.341 10.412 1.00 77.88 224 SER A N 1
ATOM 1672 C CA . SER A 1 224 ? -7.333 11.379 10.103 1.00 77.88 224 SER A CA 1
ATOM 1673 C C . SER A 1 224 ? -7.083 11.411 8.594 1.00 77.88 224 SER A C 1
ATOM 1675 O O . SER A 1 224 ? -6.438 12.332 8.096 1.00 77.88 224 SER A O 1
ATOM 1677 N N . VAL A 1 225 ? -7.667 10.470 7.843 1.00 77.06 225 VAL A N 1
ATOM 1678 C CA . VAL A 1 225 ? -7.550 10.409 6.377 1.00 77.06 225 VAL A CA 1
ATOM 1679 C C . VAL A 1 225 ? -8.104 11.670 5.720 1.00 77.06 225 VAL A C 1
ATOM 1681 O O . VAL A 1 225 ? -7.488 12.222 4.808 1.00 77.06 225 VAL A O 1
ATOM 1684 N N . ARG A 1 226 ? -9.259 12.156 6.186 1.00 76.56 226 ARG A N 1
ATOM 1685 C CA . ARG A 1 226 ? -9.862 13.380 5.658 1.00 76.56 226 ARG A CA 1
ATOM 1686 C C . ARG A 1 226 ? -8.986 14.605 5.919 1.00 76.56 226 ARG A C 1
ATOM 1688 O O . ARG A 1 226 ? -8.763 15.381 5.000 1.00 76.56 226 ARG A O 1
ATOM 1695 N N . SER A 1 227 ? -8.441 14.742 7.124 1.00 70.12 227 SER A N 1
ATOM 1696 C CA . SER A 1 227 ? -7.545 15.845 7.479 1.00 70.12 227 SER A CA 1
ATOM 1697 C C . SER A 1 227 ? -6.234 15.790 6.692 1.00 70.12 227 SER A C 1
ATOM 1699 O O . SER A 1 227 ? -5.771 16.821 6.215 1.00 70.12 227 SER A O 1
ATOM 1701 N N . GLN A 1 228 ? -5.662 14.600 6.474 1.00 71.69 228 GLN A N 1
ATOM 1702 C CA . GLN A 1 228 ? -4.489 14.439 5.608 1.00 71.69 228 GLN A CA 1
ATOM 1703 C C . GLN A 1 228 ? -4.774 14.885 4.172 1.00 71.69 228 GLN A C 1
ATOM 1705 O O . GLN A 1 228 ? -3.934 15.546 3.570 1.00 71.69 228 GLN A O 1
ATOM 1710 N N . ARG A 1 229 ? -5.958 14.568 3.634 1.00 70.75 229 ARG A N 1
ATOM 1711 C CA . ARG A 1 229 ? -6.381 15.046 2.310 1.00 70.75 229 ARG A CA 1
ATOM 1712 C C . ARG A 1 229 ? -6.541 16.559 2.278 1.00 70.75 229 ARG A C 1
ATOM 1714 O O . ARG A 1 229 ? -5.986 17.185 1.392 1.00 70.75 229 ARG A O 1
ATOM 1721 N N . GLU A 1 230 ? -7.199 17.147 3.273 1.00 75.44 230 GLU A N 1
ATOM 1722 C CA . GLU A 1 230 ? -7.354 18.605 3.369 1.00 75.44 230 GLU A CA 1
ATOM 1723 C C . GLU A 1 230 ? -5.993 19.323 3.459 1.00 75.44 230 GLU A C 1
ATOM 1725 O O . GLU A 1 230 ? -5.798 20.355 2.822 1.00 75.44 230 GLU A O 1
ATOM 1730 N N . LEU A 1 231 ? -5.020 18.760 4.187 1.00 66.44 231 LEU A N 1
ATOM 1731 C CA . LEU A 1 231 ? -3.648 19.280 4.244 1.00 66.44 231 LEU A CA 1
ATOM 1732 C C . LEU A 1 231 ? -2.909 19.146 2.907 1.00 66.44 231 LEU A C 1
ATOM 1734 O O . LEU A 1 231 ? -2.174 20.055 2.524 1.00 66.44 231 LEU A O 1
ATOM 1738 N N . LEU A 1 232 ? -3.086 18.022 2.208 1.00 66.12 232 LEU A N 1
ATOM 1739 C CA . LEU A 1 232 ? -2.501 17.810 0.885 1.00 66.12 232 LEU A CA 1
ATOM 1740 C C . LEU A 1 232 ? -3.105 18.772 -0.139 1.00 66.12 232 LEU A C 1
ATOM 1742 O O . LEU A 1 232 ? -2.352 19.433 -0.847 1.00 66.12 232 LEU A O 1
ATOM 1746 N N . ASP A 1 233 ? -4.424 18.928 -0.159 1.00 66.94 233 ASP A N 1
ATOM 1747 C CA . ASP A 1 233 ? -5.121 19.865 -1.041 1.00 66.94 233 ASP A CA 1
ATOM 1748 C C . ASP A 1 233 ? -4.700 21.311 -0.761 1.00 66.94 233 ASP A C 1
ATOM 1750 O O . ASP A 1 233 ? -4.441 22.071 -1.690 1.00 66.94 233 ASP A O 1
ATOM 1754 N N . ALA A 1 234 ? -4.522 21.682 0.512 1.00 66.56 234 ALA A N 1
ATOM 1755 C CA . ALA A 1 234 ? -3.995 22.993 0.891 1.00 66.56 234 ALA A CA 1
ATOM 1756 C C . ALA A 1 234 ? -2.522 23.206 0.490 1.00 66.56 234 ALA A C 1
ATOM 1758 O O . ALA A 1 234 ? -2.067 24.347 0.404 1.00 66.56 234 ALA A O 1
ATOM 1759 N N . SER A 1 235 ? -1.761 22.131 0.263 1.00 59.94 235 SER A N 1
ATOM 1760 C CA . SER A 1 235 ? -0.363 22.200 -0.177 1.00 59.94 235 SER A CA 1
ATOM 1761 C C . SER A 1 235 ? -0.200 22.296 -1.698 1.00 59.94 235 SER A C 1
ATOM 1763 O O . SER A 1 235 ? 0.896 22.607 -2.171 1.00 59.94 235 SER A O 1
ATOM 1765 N N . ILE A 1 236 ? -1.274 22.064 -2.464 1.00 58.97 236 ILE A N 1
ATOM 1766 C CA . ILE A 1 236 ? -1.282 22.222 -3.920 1.00 58.97 236 ILE A CA 1
ATOM 1767 C C . ILE A 1 236 ? -1.429 23.718 -4.246 1.00 58.97 236 ILE A C 1
ATOM 1769 O O . ILE A 1 236 ? -2.397 24.344 -3.810 1.00 58.97 236 ILE A O 1
ATOM 1773 N N . PRO A 1 237 ? -0.493 24.323 -5.007 1.00 56.19 237 PRO A N 1
ATOM 1774 C CA . PRO A 1 237 ? -0.620 25.712 -5.439 1.00 56.19 237 PRO A CA 1
ATOM 1775 C C . PRO A 1 237 ? -1.916 25.924 -6.230 1.00 56.19 237 PRO A C 1
ATOM 1777 O O . PRO A 1 237 ? -2.235 25.123 -7.110 1.00 56.19 237 PRO A O 1
ATOM 1780 N N . ASP A 1 238 ? -2.642 27.005 -5.926 1.00 51.81 238 ASP A N 1
ATOM 1781 C CA . ASP A 1 238 ? -3.909 27.355 -6.579 1.00 51.81 238 ASP A CA 1
ATOM 1782 C C . ASP A 1 238 ? -3.756 27.315 -8.109 1.00 51.81 238 ASP A C 1
ATOM 1784 O O . ASP A 1 238 ? -2.828 27.894 -8.675 1.00 51.81 238 ASP A O 1
ATOM 1788 N N . VAL A 1 239 ? -4.685 26.653 -8.799 1.0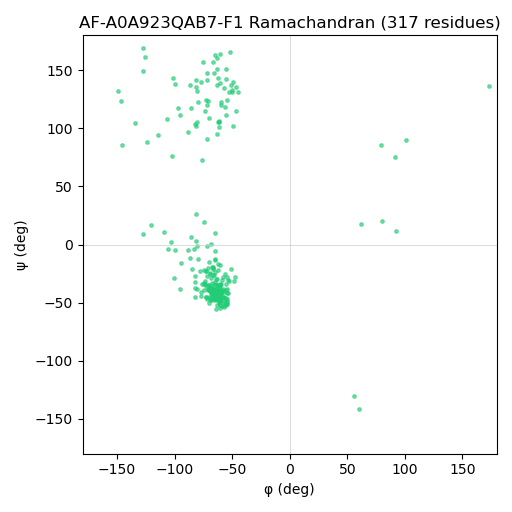0 49.84 239 VAL A N 1
ATOM 1789 C CA . VAL A 1 239 ? -4.717 26.599 -10.266 1.00 49.84 239 VAL A CA 1
ATOM 1790 C C . VAL A 1 239 ? -4.806 28.014 -10.854 1.00 49.84 239 VAL A C 1
ATOM 1792 O O . VAL A 1 239 ? -4.249 28.257 -11.914 1.00 49.84 239 VAL A O 1
ATOM 1795 N N . ARG A 1 240 ? -5.387 28.989 -10.141 1.00 50.06 240 ARG A N 1
ATOM 1796 C CA . ARG A 1 240 ? -5.375 30.407 -10.557 1.00 50.06 240 ARG A CA 1
ATOM 1797 C C . ARG A 1 240 ? -4.018 31.092 -10.404 1.00 50.06 240 ARG A C 1
ATOM 1799 O O . ARG A 1 240 ? -3.748 32.062 -11.105 1.00 50.06 240 ARG A O 1
ATOM 1806 N N . ALA A 1 241 ? -3.145 30.588 -9.531 1.00 50.75 241 ALA A N 1
ATOM 1807 C CA . ALA A 1 241 ? -1.748 31.013 -9.515 1.00 50.75 241 ALA A CA 1
ATOM 1808 C C . ALA A 1 241 ? -1.012 30.543 -10.783 1.00 50.75 241 ALA A C 1
ATOM 1810 O O . ALA A 1 241 ? 0.001 31.144 -11.139 1.00 50.75 241 ALA A O 1
ATOM 1811 N N . ARG A 1 242 ? -1.545 29.538 -11.509 1.00 47.12 242 ARG A N 1
ATOM 1812 C CA . ARG A 1 242 ? -0.994 29.116 -12.806 1.00 47.12 242 ARG A CA 1
ATOM 1813 C C . ARG A 1 242 ? -1.169 30.144 -13.904 1.00 47.12 242 ARG A C 1
ATOM 1815 O O . ARG A 1 242 ? -0.219 30.390 -14.638 1.00 47.12 242 ARG A O 1
ATOM 1822 N N . ASP A 1 243 ? -2.323 30.798 -13.951 1.00 47.62 243 ASP A N 1
ATOM 1823 C CA . ASP A 1 243 ? -2.589 31.879 -14.907 1.00 47.62 243 ASP A CA 1
ATOM 1824 C C . ASP A 1 243 ? -1.709 33.114 -14.641 1.00 47.62 243 ASP A C 1
ATOM 1826 O O . ASP A 1 243 ? -1.488 33.933 -15.530 1.00 47.62 243 ASP A O 1
ATOM 1830 N N . ALA A 1 244 ? -1.173 33.241 -13.422 1.00 51.06 244 ALA A N 1
ATOM 1831 C CA . ALA A 1 244 ? -0.239 34.297 -13.057 1.00 51.06 244 ALA A CA 1
ATOM 1832 C C . ALA A 1 244 ? 1.224 33.966 -13.407 1.00 51.06 244 ALA A C 1
ATOM 1834 O O . ALA A 1 244 ? 2.017 34.897 -13.536 1.00 51.06 244 ALA A O 1
ATOM 1835 N N . TYR A 1 245 ? 1.604 32.690 -13.593 1.00 50.59 245 TYR A N 1
ATOM 1836 C CA . TYR A 1 245 ? 3.000 32.302 -13.869 1.00 50.59 245 TYR A CA 1
ATOM 1837 C C . TYR A 1 245 ? 3.613 32.972 -15.110 1.00 50.59 245 TYR A C 1
ATOM 1839 O O . TYR A 1 245 ? 4.759 33.401 -15.011 1.00 50.59 245 TYR A O 1
ATOM 1847 N N . PRO A 1 246 ? 2.902 33.140 -16.244 1.00 51.34 246 PRO A N 1
ATOM 1848 C CA . PRO A 1 246 ? 3.440 33.849 -17.411 1.00 51.34 246 PRO A CA 1
ATOM 1849 C C . PRO A 1 246 ? 3.592 35.365 -17.203 1.00 51.34 246 PRO A C 1
ATOM 1851 O O . PRO A 1 246 ? 4.239 36.034 -18.004 1.00 51.34 246 PRO A O 1
ATOM 1854 N N . HIS A 1 247 ? 2.958 35.919 -16.166 1.00 49.81 247 HIS A N 1
ATOM 1855 C CA . HIS A 1 247 ? 2.957 37.348 -15.839 1.00 49.81 247 HIS A CA 1
ATOM 1856 C C . HIS A 1 247 ? 3.836 37.687 -14.629 1.00 49.81 247 HIS A C 1
ATOM 1858 O O . HIS A 1 247 ? 3.979 38.857 -14.276 1.00 49.81 247 HIS A O 1
ATOM 1864 N N . LEU A 1 248 ? 4.404 36.668 -13.988 1.00 50.16 248 LEU A N 1
ATOM 1865 C CA . LEU A 1 248 ? 5.319 36.783 -12.867 1.00 50.16 248 LEU A CA 1
ATOM 1866 C C . LEU A 1 248 ? 6.722 37.068 -13.425 1.00 50.16 248 LEU A C 1
ATOM 1868 O O . LEU A 1 248 ? 7.390 36.177 -13.943 1.00 50.16 248 LEU A O 1
ATOM 1872 N N . ASP A 1 249 ? 7.155 38.325 -13.328 1.00 52.41 249 ASP A N 1
ATOM 1873 C CA . ASP A 1 249 ? 8.533 38.746 -13.611 1.00 52.41 249 ASP A CA 1
ATOM 1874 C C . ASP A 1 249 ? 9.429 38.332 -12.430 1.00 52.41 249 ASP A C 1
ATOM 1876 O O . ASP A 1 249 ? 9.750 39.131 -11.553 1.00 52.41 249 ASP A O 1
ATOM 1880 N N . VAL A 1 250 ? 9.702 37.026 -12.312 1.00 57.41 250 VAL A N 1
ATOM 1881 C CA . VAL A 1 250 ? 10.476 36.478 -11.188 1.00 57.41 250 VAL A CA 1
ATOM 1882 C C . VAL A 1 250 ? 11.963 36.671 -11.448 1.00 57.41 250 VAL A C 1
ATOM 1884 O O . VAL A 1 250 ? 12.593 35.885 -12.158 1.00 57.41 250 VAL A O 1
ATOM 1887 N N . ASP A 1 251 ? 12.548 37.667 -10.794 1.00 61.47 251 ASP A N 1
ATOM 1888 C CA . ASP A 1 251 ? 13.994 37.850 -10.778 1.00 61.47 251 ASP A CA 1
ATOM 1889 C C . ASP A 1 251 ? 14.692 36.779 -9.925 1.00 61.47 251 ASP A C 1
ATOM 1891 O O . ASP A 1 251 ? 14.212 36.356 -8.866 1.00 61.47 251 ASP A O 1
ATOM 1895 N N . ALA A 1 252 ? 15.910 36.395 -10.325 1.00 62.38 252 ALA A N 1
ATOM 1896 C CA . ALA A 1 252 ? 16.746 35.451 -9.572 1.00 62.38 252 ALA A CA 1
ATOM 1897 C C . ALA A 1 252 ? 16.963 35.882 -8.104 1.00 62.38 252 ALA A C 1
ATOM 1899 O O . ALA A 1 252 ? 17.128 35.036 -7.225 1.00 62.38 252 ALA A O 1
ATOM 1900 N N . ASN A 1 253 ? 16.918 37.190 -7.837 1.00 61.94 253 ASN A N 1
ATOM 1901 C CA . ASN A 1 253 ? 17.023 37.764 -6.499 1.00 61.94 253 ASN A CA 1
ATOM 1902 C C . ASN A 1 253 ? 15.782 37.484 -5.629 1.00 61.94 253 ASN A C 1
ATOM 1904 O O . ASN A 1 253 ? 15.916 37.201 -4.444 1.00 61.94 253 ASN A O 1
ATOM 1908 N N . GLU A 1 254 ? 14.572 37.507 -6.191 1.00 64.12 254 GLU A N 1
ATOM 1909 C CA . GLU A 1 254 ? 13.351 37.203 -5.431 1.00 64.12 254 GLU A CA 1
ATOM 1910 C C . GLU A 1 254 ? 13.225 35.704 -5.149 1.00 64.12 254 GLU A C 1
ATOM 1912 O O . GLU A 1 254 ? 12.887 35.286 -4.038 1.00 64.12 254 GLU A O 1
ATOM 1917 N N . LEU A 1 255 ? 13.594 34.874 -6.126 1.00 66.81 255 LEU A N 1
ATOM 1918 C CA . LEU A 1 255 ? 13.619 33.425 -5.961 1.00 66.81 255 LEU A CA 1
ATOM 1919 C C . LEU A 1 255 ? 14.672 32.984 -4.926 1.00 66.81 255 LEU A C 1
ATOM 1921 O O . LEU A 1 255 ? 14.435 32.042 -4.162 1.00 66.81 255 LEU A O 1
ATOM 1925 N N . SER A 1 256 ? 15.808 33.685 -4.824 1.00 70.94 256 SER A N 1
ATOM 1926 C CA . SER A 1 256 ? 16.803 33.391 -3.787 1.00 70.94 256 SER A CA 1
ATOM 1927 C C . SER A 1 256 ? 16.298 33.726 -2.381 1.00 70.94 256 SER A C 1
ATOM 1929 O O . SER A 1 256 ? 16.570 32.976 -1.437 1.00 70.94 256 SER A O 1
ATOM 1931 N N . LEU A 1 257 ? 15.468 34.766 -2.226 1.00 67.62 257 LEU A N 1
ATOM 1932 C CA . LEU A 1 257 ? 14.803 35.082 -0.955 1.00 67.62 257 LEU A CA 1
ATOM 1933 C C . LEU A 1 257 ? 13.864 33.954 -0.493 1.00 67.62 257 LEU A C 1
ATOM 1935 O O . LEU A 1 257 ? 13.814 33.661 0.705 1.00 67.62 257 LEU A O 1
ATOM 1939 N N . VAL A 1 258 ? 13.189 33.258 -1.416 1.00 67.25 258 VAL A N 1
ATOM 1940 C CA . VAL A 1 258 ? 12.359 32.078 -1.098 1.00 67.25 258 VAL A CA 1
ATOM 1941 C C . VAL A 1 258 ? 13.207 30.902 -0.603 1.00 67.25 258 VAL A C 1
ATOM 1943 O O . VAL A 1 258 ? 12.834 30.222 0.353 1.00 67.25 258 VAL A O 1
ATOM 1946 N N . TYR A 1 259 ? 14.370 30.645 -1.201 1.00 66.44 259 TYR A N 1
ATOM 1947 C CA . TYR A 1 259 ? 15.248 29.566 -0.729 1.00 66.44 259 TYR A CA 1
ATOM 1948 C C . TYR A 1 259 ? 15.901 29.893 0.616 1.00 66.44 259 TYR A C 1
ATOM 1950 O O . TYR A 1 259 ? 16.040 29.016 1.473 1.00 66.44 259 TYR A O 1
ATOM 1958 N N . ARG A 1 260 ? 16.223 31.167 0.852 1.00 76.06 260 ARG A N 1
ATOM 1959 C CA . ARG A 1 260 ? 16.723 31.644 2.147 1.00 76.06 260 ARG A CA 1
ATOM 1960 C C . ARG A 1 260 ? 15.676 31.524 3.249 1.00 76.06 260 ARG A C 1
ATOM 1962 O O . ARG A 1 260 ? 16.020 31.093 4.346 1.00 76.06 260 ARG A O 1
ATOM 1969 N N . SER A 1 261 ? 14.407 31.837 2.972 1.00 59.31 261 SER A N 1
ATOM 1970 C CA . SER A 1 261 ? 13.328 31.672 3.961 1.00 59.31 261 SER A CA 1
ATOM 1971 C C . SER A 1 261 ? 13.084 30.203 4.335 1.00 59.31 261 SER A C 1
ATOM 1973 O O . SER A 1 261 ? 12.650 29.915 5.447 1.00 59.31 261 SER A O 1
ATOM 1975 N N . ARG A 1 262 ? 13.459 29.265 3.453 1.00 68.44 262 ARG A N 1
ATOM 1976 C CA . ARG A 1 262 ? 13.479 27.812 3.703 1.00 68.44 262 ARG A CA 1
ATOM 1977 C C . ARG A 1 262 ? 14.767 27.305 4.371 1.00 68.44 262 ARG A C 1
ATOM 1979 O O . ARG A 1 262 ? 14.937 26.098 4.522 1.00 68.44 262 ARG A O 1
ATOM 1986 N N . GLY A 1 263 ? 15.662 28.205 4.784 1.00 64.06 263 GLY A N 1
ATOM 1987 C CA . GLY A 1 263 ? 16.866 27.886 5.557 1.00 64.06 263 GLY A CA 1
ATOM 1988 C C . GLY A 1 263 ? 18.130 27.621 4.734 1.00 64.06 263 GLY A C 1
ATOM 1989 O O . GLY A 1 263 ? 19.117 27.144 5.290 1.00 64.06 263 GLY A O 1
ATOM 1990 N N . MET A 1 264 ? 18.138 27.922 3.430 1.00 79.25 264 MET A N 1
ATOM 1991 C CA . MET A 1 264 ? 19.329 27.770 2.588 1.00 79.25 264 MET A CA 1
ATOM 1992 C C . MET A 1 264 ? 20.335 28.912 2.815 1.00 79.25 264 MET A C 1
ATOM 1994 O O . MET A 1 264 ? 19.952 30.079 2.946 1.00 79.25 264 MET A O 1
ATOM 1998 N N . ALA A 1 265 ? 21.632 28.587 2.839 1.00 82.81 265 ALA A N 1
ATOM 1999 C CA . ALA A 1 265 ? 22.696 29.580 2.971 1.00 82.81 265 ALA A CA 1
ATOM 2000 C C . ALA A 1 265 ? 22.689 30.563 1.777 1.00 82.81 265 ALA A C 1
ATOM 2002 O O . ALA A 1 265 ? 22.444 30.127 0.652 1.00 82.81 265 ALA A O 1
ATOM 2003 N N . PRO A 1 266 ? 22.986 31.865 1.973 1.00 79.00 266 PRO A N 1
ATOM 2004 C CA . PRO A 1 266 ? 22.765 32.894 0.949 1.00 79.00 266 PRO A CA 1
ATOM 2005 C C . PRO A 1 266 ? 23.424 32.597 -0.406 1.00 79.00 266 PRO A C 1
ATOM 2007 O O . PRO A 1 266 ? 22.749 32.600 -1.428 1.00 79.00 266 PRO A O 1
ATOM 2010 N N . ALA A 1 267 ? 24.709 32.229 -0.409 1.00 78.25 267 ALA A N 1
ATOM 2011 C CA . ALA A 1 267 ? 25.450 31.946 -1.642 1.00 78.25 267 ALA A CA 1
ATOM 2012 C C . ALA A 1 267 ? 24.948 30.696 -2.391 1.00 78.25 267 ALA A C 1
ATOM 2014 O O . ALA A 1 267 ? 25.109 30.583 -3.608 1.00 78.25 267 ALA A O 1
ATOM 2015 N N . ASP A 1 268 ? 24.351 29.745 -1.671 1.00 77.81 268 ASP A N 1
ATOM 2016 C CA . ASP A 1 268 ? 23.762 28.547 -2.263 1.00 77.81 268 ASP A CA 1
ATOM 2017 C C . ASP A 1 268 ? 22.359 28.838 -2.791 1.00 77.81 268 ASP A C 1
ATOM 2019 O O . ASP A 1 268 ? 22.024 28.386 -3.881 1.00 77.81 268 ASP A O 1
ATOM 2023 N N . ALA A 1 269 ? 21.590 29.663 -2.078 1.00 73.94 269 ALA A N 1
ATOM 2024 C CA . ALA A 1 269 ? 20.277 30.131 -2.501 1.00 73.94 269 ALA A CA 1
ATOM 2025 C C . ALA A 1 269 ? 20.343 30.949 -3.794 1.00 73.94 269 ALA A C 1
ATOM 2027 O O . ALA A 1 269 ? 19.547 30.708 -4.697 1.00 73.94 269 ALA A O 1
ATOM 2028 N N . ASP A 1 270 ? 21.314 31.858 -3.915 1.00 75.69 270 ASP A N 1
ATOM 2029 C CA . ASP A 1 270 ? 21.501 32.681 -5.116 1.00 75.69 270 ASP A CA 1
ATOM 2030 C C . ASP A 1 270 ? 21.894 31.819 -6.325 1.00 75.69 270 ASP A C 1
ATOM 2032 O O . ASP A 1 270 ? 21.328 31.939 -7.414 1.00 75.69 270 ASP A O 1
ATOM 2036 N N . ARG A 1 271 ? 22.823 30.877 -6.122 1.00 78.56 271 ARG A N 1
ATOM 2037 C CA . ARG A 1 271 ? 23.254 29.944 -7.169 1.00 78.56 271 ARG A CA 1
ATOM 2038 C C . ARG A 1 271 ? 22.122 29.010 -7.597 1.00 78.56 271 ARG A C 1
ATOM 2040 O O . ARG A 1 271 ? 21.965 28.752 -8.787 1.00 78.56 271 ARG A O 1
ATOM 2047 N N . HIS A 1 272 ? 21.337 28.516 -6.644 1.00 72.75 272 HIS A N 1
ATOM 2048 C CA . HIS A 1 272 ? 20.224 27.608 -6.903 1.00 72.75 272 HIS A CA 1
ATOM 2049 C C . HIS A 1 272 ? 19.050 28.321 -7.588 1.00 72.75 272 HIS A C 1
ATOM 2051 O O . HIS A 1 272 ? 18.462 27.774 -8.518 1.00 72.75 272 HIS A O 1
ATOM 2057 N N . ALA A 1 273 ? 18.760 29.565 -7.199 1.00 73.06 273 ALA A N 1
ATOM 2058 C CA . ALA A 1 273 ? 17.772 30.408 -7.864 1.00 73.06 273 ALA A CA 1
ATOM 2059 C C . ALA A 1 273 ? 18.146 30.681 -9.326 1.00 73.06 273 ALA A C 1
ATOM 2061 O O . ALA A 1 273 ? 17.326 30.461 -10.215 1.00 73.06 273 ALA A O 1
ATOM 2062 N N . ALA A 1 274 ? 19.398 31.065 -9.592 1.00 75.62 274 ALA A N 1
ATOM 2063 C CA . ALA A 1 274 ? 19.878 31.301 -10.953 1.00 75.62 274 ALA A CA 1
ATOM 2064 C C . ALA A 1 274 ? 19.825 30.035 -11.828 1.00 75.62 274 ALA A C 1
ATOM 2066 O O . ALA A 1 274 ? 19.447 30.101 -12.995 1.00 75.62 274 ALA A O 1
ATOM 2067 N N . GLN A 1 275 ? 20.166 28.872 -11.263 1.00 76.12 275 GLN A N 1
ATOM 2068 C CA . GLN A 1 275 ? 20.083 27.588 -11.965 1.00 76.12 275 GLN A CA 1
ATOM 2069 C C . GLN A 1 275 ? 18.642 27.199 -12.297 1.00 76.12 275 GLN A C 1
ATOM 2071 O O . GLN A 1 275 ? 18.386 26.755 -13.412 1.00 76.12 275 GLN A O 1
ATOM 2076 N N . GLN A 1 276 ? 17.706 27.387 -11.365 1.00 69.19 276 GLN A N 1
ATOM 2077 C CA . GLN A 1 276 ? 16.302 27.042 -11.589 1.00 69.19 276 GLN A CA 1
ATOM 2078 C C . GLN A 1 276 ? 15.617 27.972 -12.586 1.00 69.19 276 GLN A C 1
ATOM 2080 O O . GLN A 1 276 ? 14.818 27.501 -13.388 1.00 69.19 276 GLN A O 1
ATOM 2085 N N . LEU A 1 277 ? 15.974 29.258 -12.595 1.00 68.94 277 LEU A N 1
ATOM 2086 C CA . LEU A 1 277 ? 15.477 30.200 -13.595 1.00 68.94 277 LEU A CA 1
ATOM 2087 C C . LEU A 1 277 ? 16.049 29.892 -14.991 1.00 68.94 277 LEU A C 1
ATOM 2089 O O . LEU A 1 277 ? 15.333 29.967 -15.982 1.00 68.94 277 LEU A O 1
ATOM 2093 N N . ALA A 1 278 ? 17.316 29.468 -15.069 1.00 69.25 278 ALA A N 1
ATOM 2094 C CA . ALA A 1 278 ? 17.949 29.047 -16.322 1.00 69.25 278 ALA A CA 1
ATOM 2095 C C . ALA A 1 278 ? 17.433 27.694 -16.849 1.00 69.25 278 ALA A C 1
ATOM 2097 O O . ALA A 1 278 ? 17.484 27.443 -18.051 1.00 69.25 278 ALA A O 1
ATOM 2098 N N . ALA A 1 279 ? 16.966 26.818 -15.957 1.00 65.88 279 ALA A N 1
ATOM 2099 C CA . ALA A 1 279 ? 16.390 25.519 -16.296 1.00 65.88 279 ALA A CA 1
ATOM 2100 C C . ALA A 1 279 ? 14.874 25.578 -16.558 1.00 65.88 279 ALA A C 1
ATOM 2102 O O . ALA A 1 279 ? 14.290 24.560 -16.931 1.00 65.88 279 ALA A O 1
ATOM 2103 N N . TRP A 1 280 ? 14.237 26.738 -16.361 1.00 57.94 280 TRP A N 1
ATOM 2104 C CA . TRP A 1 280 ? 12.795 26.893 -16.515 1.00 57.94 280 TRP A CA 1
ATOM 2105 C C . TRP A 1 280 ? 12.396 26.844 -18.002 1.00 57.94 280 TRP A C 1
ATOM 2107 O O . TRP A 1 280 ? 12.866 27.669 -18.789 1.00 57.94 280 TRP A O 1
ATOM 2117 N N . PRO A 1 281 ? 11.541 25.898 -18.430 1.00 54.69 281 PRO A N 1
ATOM 2118 C CA . PRO A 1 281 ? 11.072 25.849 -19.808 1.00 54.69 281 PRO A CA 1
ATOM 2119 C C . PRO A 1 281 ? 10.090 26.998 -20.088 1.00 54.69 281 PRO A C 1
ATOM 2121 O O . PRO A 1 281 ? 9.250 27.327 -19.256 1.00 54.69 281 PRO A O 1
A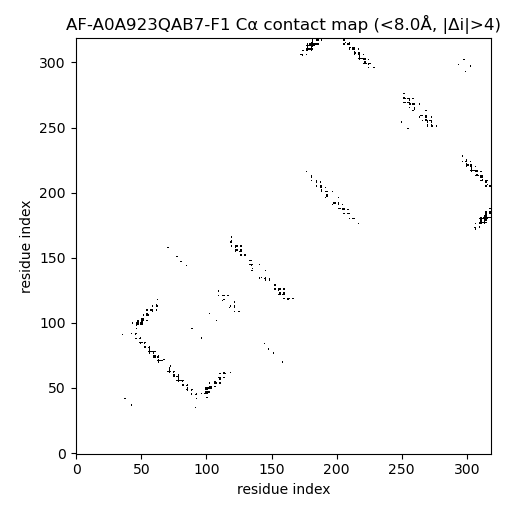TOM 2124 N N . ALA A 1 282 ? 10.171 27.593 -21.283 1.00 52.09 282 ALA A N 1
ATOM 2125 C CA . ALA A 1 282 ? 9.342 28.730 -21.708 1.00 52.09 282 ALA A CA 1
ATOM 2126 C C . ALA A 1 282 ? 7.832 28.418 -21.829 1.00 52.09 282 ALA A C 1
ATOM 2128 O O . ALA A 1 282 ? 7.042 29.326 -22.073 1.00 52.09 282 ALA A O 1
ATOM 2129 N N . ASP A 1 283 ? 7.435 27.157 -21.648 1.00 48.62 283 ASP A N 1
ATOM 2130 C CA . ASP A 1 283 ? 6.046 26.709 -21.614 1.00 48.62 283 ASP A CA 1
ATOM 2131 C C . ASP A 1 283 ? 5.849 25.742 -20.425 1.00 48.62 283 ASP A C 1
ATOM 2133 O O . ASP A 1 283 ? 6.329 24.605 -20.472 1.00 48.62 283 ASP A O 1
ATOM 2137 N N . PRO A 1 284 ? 5.208 26.177 -19.323 1.00 50.44 284 PRO A N 1
ATOM 2138 C CA . PRO A 1 284 ? 4.939 25.333 -18.161 1.00 50.44 284 PRO A CA 1
ATOM 2139 C C . PRO A 1 284 ? 3.696 24.442 -18.334 1.00 50.44 284 PRO A C 1
ATOM 2141 O O . PRO A 1 284 ? 3.323 23.746 -17.389 1.00 50.44 284 PRO A O 1
ATOM 2144 N N . GLY A 1 285 ? 3.039 24.468 -19.500 1.00 45.19 285 GLY A N 1
ATOM 2145 C CA . GLY A 1 285 ? 1.689 23.935 -19.696 1.00 45.19 285 GLY A CA 1
ATOM 2146 C C . GLY A 1 285 ? 1.497 22.426 -19.520 1.00 45.19 285 GLY A C 1
ATOM 2147 O O . GLY A 1 285 ? 0.351 22.001 -19.415 1.00 45.19 285 GLY A O 1
ATOM 2148 N N . ASP A 1 286 ? 2.564 21.624 -19.457 1.00 44.03 286 ASP A N 1
ATOM 2149 C CA . ASP A 1 286 ? 2.454 20.158 -19.578 1.00 44.03 286 ASP A CA 1
ATOM 2150 C C . ASP A 1 286 ? 3.125 19.367 -18.440 1.00 44.03 286 ASP A C 1
ATOM 2152 O O . ASP A 1 286 ? 3.259 18.145 -18.495 1.00 44.03 286 ASP A O 1
ATOM 2156 N N . VAL A 1 287 ? 3.576 20.046 -17.378 1.00 44.47 287 VAL A N 1
ATOM 2157 C CA . VAL A 1 287 ? 4.239 19.376 -16.252 1.00 44.47 287 VAL A CA 1
ATOM 2158 C C . VAL A 1 287 ? 3.294 19.357 -15.059 1.00 44.47 287 VAL A C 1
ATOM 2160 O O . VAL A 1 287 ? 3.089 20.373 -14.400 1.00 44.47 287 VAL A O 1
ATOM 2163 N N . LEU A 1 288 ? 2.784 18.161 -14.758 1.00 42.44 288 LEU A N 1
ATOM 2164 C CA . LEU A 1 288 ? 1.864 17.805 -13.669 1.00 42.44 288 LEU A CA 1
ATOM 2165 C C . LEU A 1 288 ? 0.381 17.873 -14.061 1.00 42.44 288 LEU A C 1
ATOM 2167 O O . LEU A 1 288 ? -0.379 18.726 -13.589 1.00 42.44 288 LEU A O 1
ATOM 2171 N N . ASP A 1 289 ? -0.047 16.858 -14.817 1.00 37.66 289 ASP A N 1
ATOM 2172 C CA . ASP A 1 289 ? -1.380 16.292 -14.617 1.00 37.66 289 ASP A CA 1
ATOM 2173 C C . ASP A 1 289 ? -1.596 16.102 -13.105 1.00 37.66 289 ASP A C 1
ATOM 2175 O O . ASP A 1 289 ? -0.704 15.568 -12.427 1.00 37.66 289 ASP A O 1
ATOM 2179 N N . PRO A 1 290 ? -2.729 16.550 -12.533 1.00 38.50 290 PRO A N 1
ATOM 2180 C CA . PRO A 1 290 ? -3.061 16.222 -11.162 1.00 38.50 290 PRO A CA 1
ATOM 2181 C C . PRO A 1 290 ? -3.182 14.704 -11.105 1.00 38.50 290 PRO A C 1
ATOM 2183 O O . PRO A 1 290 ? -4.176 14.131 -11.553 1.00 38.50 290 PRO A O 1
ATOM 2186 N N . VAL A 1 291 ? -2.132 14.048 -10.603 1.00 41.25 291 VAL A N 1
ATOM 2187 C CA . VAL A 1 291 ? -2.162 12.635 -10.239 1.00 41.25 291 VAL A CA 1
ATOM 2188 C C . VAL A 1 291 ? -3.441 12.465 -9.447 1.00 41.25 291 VAL A C 1
ATOM 2190 O O . VAL A 1 291 ? -3.594 13.095 -8.404 1.00 41.25 291 VAL A O 1
ATOM 2193 N N . VAL A 1 292 ? -4.373 11.687 -9.989 1.00 40.59 292 VAL A N 1
ATOM 2194 C CA . VAL A 1 292 ? -5.661 11.383 -9.375 1.00 40.59 292 VAL A CA 1
ATOM 2195 C C . VAL A 1 292 ? -5.382 10.952 -7.930 1.00 40.59 292 VAL A C 1
ATOM 2197 O O . VAL A 1 292 ? -4.887 9.857 -7.671 1.00 40.59 292 VAL A O 1
ATOM 2200 N N . GLN A 1 293 ? -5.620 11.871 -6.986 1.00 43.94 293 GLN A N 1
ATOM 2201 C CA . GLN A 1 293 ? -5.206 11.786 -5.576 1.00 43.94 293 GLN A CA 1
ATOM 2202 C C . GLN A 1 293 ? -5.943 10.685 -4.794 1.00 43.94 293 GLN A C 1
ATOM 2204 O O . GLN A 1 293 ? -5.676 10.484 -3.607 1.00 43.94 293 GLN A O 1
ATOM 2209 N N . ASP A 1 294 ? -6.841 9.943 -5.443 1.00 41.41 294 ASP A N 1
ATOM 2210 C CA . ASP A 1 294 ? -7.616 8.867 -4.827 1.00 41.41 294 ASP A CA 1
ATOM 2211 C C . ASP A 1 294 ? -6.785 7.615 -4.483 1.00 41.41 294 ASP A C 1
ATOM 2213 O O . ASP A 1 294 ? -7.183 6.853 -3.599 1.00 41.41 294 ASP A O 1
ATOM 2217 N N . ASP A 1 295 ? -5.608 7.419 -5.094 1.00 43.47 295 ASP A N 1
ATOM 2218 C CA . ASP A 1 295 ? -4.864 6.150 -4.983 1.00 43.47 295 ASP A CA 1
ATOM 2219 C C . ASP A 1 295 ? -3.788 6.099 -3.880 1.00 43.47 295 ASP A C 1
ATOM 2221 O O . ASP A 1 295 ? -3.315 5.014 -3.518 1.00 43.47 295 ASP A O 1
ATOM 2225 N N . ILE A 1 296 ? -3.365 7.243 -3.328 1.00 43.53 296 ILE A N 1
ATOM 2226 C CA . ILE A 1 296 ? -2.284 7.285 -2.317 1.00 43.53 296 ILE A CA 1
ATOM 2227 C C . ILE A 1 296 ? -2.849 7.296 -0.895 1.00 43.53 296 ILE A C 1
ATOM 2229 O O . ILE A 1 296 ? -2.318 6.627 -0.007 1.00 43.53 296 ILE A O 1
ATOM 2233 N N . VAL A 1 297 ? -3.957 8.003 -0.693 1.00 50.19 297 VAL A N 1
ATOM 2234 C CA . VAL A 1 297 ? -4.703 8.030 0.561 1.00 50.19 297 VAL A CA 1
ATOM 2235 C C . VAL A 1 297 ? -6.043 7.390 0.235 1.00 50.19 297 VAL A C 1
ATOM 2237 O O . VAL A 1 297 ? -6.907 8.069 -0.307 1.00 50.19 297 VAL A O 1
ATOM 2240 N N . GLY A 1 298 ? -6.203 6.083 0.460 1.00 57.12 298 GLY A N 1
ATOM 2241 C CA . GLY A 1 298 ? -7.443 5.371 0.115 1.00 57.12 298 GLY A CA 1
ATOM 2242 C C . GLY A 1 298 ? -8.703 6.051 0.676 1.00 57.12 298 GLY A C 1
ATOM 2243 O O . GLY A 1 298 ? -8.618 6.929 1.534 1.00 57.12 298 GLY A O 1
ATOM 2244 N N . SER A 1 299 ? -9.893 5.670 0.197 1.00 67.31 299 SER A N 1
ATOM 2245 C CA . SER A 1 299 ? -11.136 6.312 0.656 1.00 67.31 299 SER A CA 1
ATOM 2246 C C . SER A 1 299 ? -11.244 6.294 2.189 1.00 67.31 299 SER A C 1
ATOM 2248 O O . SER A 1 299 ? -11.053 5.250 2.817 1.00 67.31 299 SER A O 1
ATOM 2250 N N . GLY A 1 300 ? -11.564 7.442 2.802 1.00 74.94 300 GLY A N 1
ATOM 2251 C CA . GLY A 1 300 ? -11.691 7.550 4.265 1.00 74.94 300 GLY A CA 1
ATOM 2252 C C . GLY A 1 300 ? -12.658 6.519 4.854 1.00 74.94 300 GLY A C 1
ATOM 2253 O O . GLY A 1 300 ? -12.438 6.017 5.950 1.00 74.94 300 GLY A O 1
ATOM 2254 N N . TRP A 1 301 ? -13.678 6.122 4.086 1.00 79.06 301 TRP A N 1
ATOM 2255 C CA . TRP A 1 301 ? -14.588 5.030 4.432 1.00 79.06 301 TRP A CA 1
ATOM 2256 C C . TRP A 1 301 ? -13.918 3.654 4.458 1.00 79.06 301 TRP A C 1
ATOM 2258 O O . TRP A 1 301 ? -14.140 2.896 5.398 1.00 79.06 301 TRP A O 1
ATOM 2268 N N . GLY A 1 302 ? -13.084 3.326 3.467 1.00 78.00 302 GLY A N 1
ATOM 2269 C CA . GLY A 1 302 ? -12.345 2.063 3.446 1.00 78.00 302 GLY A CA 1
ATOM 2270 C C . GLY A 1 302 ? -11.403 1.929 4.643 1.00 78.00 302 GLY A C 1
ATOM 2271 O O . GLY A 1 302 ? -11.377 0.884 5.293 1.00 78.00 302 GLY A O 1
ATOM 2272 N N . ALA A 1 303 ? -10.690 3.008 4.981 1.00 77.88 303 ALA A N 1
ATOM 2273 C CA . ALA A 1 303 ? -9.819 3.050 6.153 1.00 77.88 303 ALA A CA 1
ATOM 2274 C C . ALA A 1 303 ? -10.616 2.913 7.465 1.00 77.88 303 ALA A C 1
ATOM 2276 O O . ALA A 1 303 ? -10.278 2.083 8.305 1.00 77.88 303 ALA A O 1
ATOM 2277 N N . ALA A 1 304 ? -11.732 3.636 7.597 1.00 85.69 304 ALA A N 1
ATOM 2278 C CA . ALA A 1 304 ? -12.602 3.580 8.770 1.00 85.69 304 ALA A CA 1
ATOM 2279 C C . ALA A 1 304 ? -13.193 2.184 9.022 1.00 85.69 304 ALA A C 1
ATOM 2281 O O . ALA A 1 304 ? -13.123 1.673 10.140 1.00 85.69 304 ALA A O 1
ATOM 2282 N N . VAL A 1 305 ? -13.749 1.550 7.983 1.00 85.81 305 VAL A N 1
ATOM 2283 C CA . VAL A 1 305 ? -14.349 0.207 8.081 1.00 85.81 305 VAL A CA 1
ATOM 2284 C C . VAL A 1 305 ? -13.284 -0.840 8.401 1.00 85.81 305 VAL A C 1
ATOM 2286 O O . VAL A 1 305 ? -13.511 -1.718 9.231 1.00 85.81 305 VAL A O 1
ATOM 2289 N N . SER A 1 306 ? -12.107 -0.728 7.783 1.00 82.19 306 SER A N 1
ATOM 2290 C CA . SER A 1 306 ? -10.967 -1.598 8.067 1.00 82.19 306 SER A CA 1
ATOM 2291 C C . SER A 1 306 ? -10.515 -1.476 9.528 1.00 82.19 306 SER A C 1
ATOM 2293 O O . SER A 1 306 ? -10.399 -2.490 10.215 1.00 82.19 306 SER A O 1
ATOM 2295 N N . SER A 1 307 ? -10.301 -0.254 10.029 1.00 84.62 307 SER A N 1
ATOM 2296 C CA . SER A 1 307 ? -9.896 -0.014 11.423 1.00 84.62 307 SER A CA 1
ATOM 2297 C C . SER A 1 307 ? -10.944 -0.511 12.420 1.00 84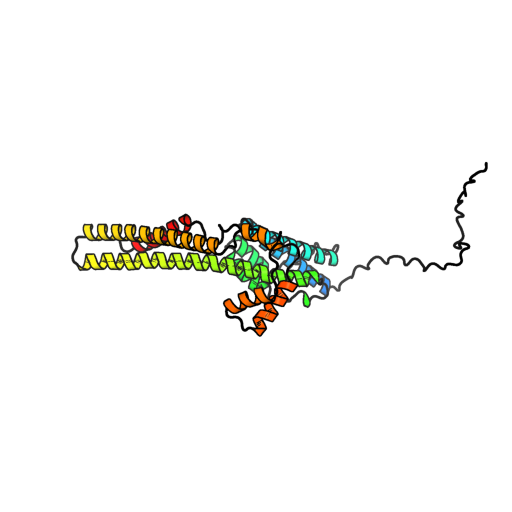.62 307 SER A C 1
ATOM 2299 O O . SER A 1 307 ? -10.591 -1.202 13.376 1.00 84.62 307 SER A O 1
ATOM 2301 N N . PHE A 1 308 ? -12.231 -0.258 12.154 1.00 92.75 308 PHE A N 1
ATOM 2302 C CA . PHE A 1 308 ? -13.339 -0.813 12.936 1.00 92.75 308 PHE A CA 1
ATOM 2303 C C . PHE A 1 308 ? -13.260 -2.344 13.008 1.00 92.75 308 PHE A C 1
ATOM 2305 O O . PHE A 1 308 ? -13.315 -2.919 14.094 1.00 92.75 308 PHE A O 1
ATOM 2312 N N . ALA A 1 309 ? -13.111 -3.014 11.861 1.00 91.75 309 ALA A N 1
ATOM 2313 C CA . ALA A 1 309 ? -13.113 -4.472 11.787 1.00 91.75 309 ALA A CA 1
ATOM 2314 C C . ALA A 1 309 ? -11.904 -5.096 12.498 1.00 91.75 309 ALA A C 1
ATOM 2316 O O . ALA A 1 309 ? -12.068 -6.073 13.230 1.00 91.75 309 ALA A O 1
ATOM 2317 N N . PHE A 1 310 ? -10.703 -4.533 12.329 1.00 90.31 310 PHE A N 1
ATOM 2318 C CA . PHE A 1 310 ? -9.510 -5.039 13.008 1.00 90.31 310 PHE A CA 1
ATOM 2319 C C . PHE A 1 310 ? -9.607 -4.863 14.520 1.00 90.31 310 PHE A C 1
ATOM 2321 O O . PHE A 1 310 ? -9.386 -5.836 15.242 1.00 90.31 310 PHE A O 1
ATOM 2328 N N . PHE A 1 311 ? -10.031 -3.691 14.999 1.00 94.31 311 PHE A N 1
ATOM 2329 C CA . PHE A 1 311 ? -10.291 -3.484 16.423 1.00 94.31 311 PHE A CA 1
ATOM 2330 C C . PHE A 1 311 ? -11.316 -4.483 16.959 1.00 94.31 311 PHE A C 1
ATOM 2332 O O . PHE A 1 311 ? -11.043 -5.191 17.928 1.00 94.31 311 PHE A O 1
ATOM 2339 N N . ALA A 1 312 ? -12.473 -4.587 16.299 1.00 95.88 312 ALA A N 1
ATOM 2340 C CA . ALA A 1 312 ? -13.545 -5.487 16.707 1.00 95.88 312 ALA A CA 1
ATOM 2341 C C . ALA A 1 312 ? -13.082 -6.950 16.750 1.00 95.88 312 ALA A C 1
ATOM 2343 O O . ALA A 1 312 ? -13.431 -7.669 17.680 1.00 95.88 312 ALA A O 1
ATOM 2344 N N . SER A 1 313 ? -12.253 -7.383 15.793 1.00 94.00 313 SER A N 1
ATOM 2345 C CA . SER A 1 313 ? -11.716 -8.748 15.768 1.00 94.00 313 SER A CA 1
ATOM 2346 C C . SER A 1 313 ? -10.834 -9.066 16.978 1.00 94.00 313 SER A C 1
ATOM 2348 O O . SER A 1 313 ? -10.934 -10.156 17.534 1.00 94.00 313 SER A O 1
ATOM 2350 N N . GLY A 1 314 ? -10.011 -8.111 17.425 1.00 92.75 314 GLY A N 1
ATOM 2351 C CA . GLY A 1 314 ? -9.196 -8.270 18.627 1.00 92.75 314 GLY A CA 1
ATOM 2352 C C . GLY A 1 314 ? -10.030 -8.208 19.900 1.00 92.75 314 GLY A C 1
ATOM 2353 O O . GLY A 1 314 ? -9.901 -9.060 20.776 1.00 92.75 314 GLY A O 1
ATOM 2354 N N . ALA A 1 315 ? -10.935 -7.231 19.972 1.00 96.31 315 ALA A N 1
ATOM 2355 C CA . ALA A 1 315 ? -11.823 -7.017 21.107 1.00 96.31 315 ALA A CA 1
ATOM 2356 C C . ALA A 1 315 ? -12.854 -8.137 21.298 1.00 96.31 315 ALA A C 1
ATOM 2358 O O . ALA A 1 315 ? -13.392 -8.255 22.392 1.00 96.31 315 ALA A O 1
ATOM 2359 N N . ALA A 1 316 ? -13.131 -8.956 20.280 1.00 95.69 316 ALA A N 1
ATOM 2360 C CA . ALA A 1 316 ? -14.036 -10.099 20.38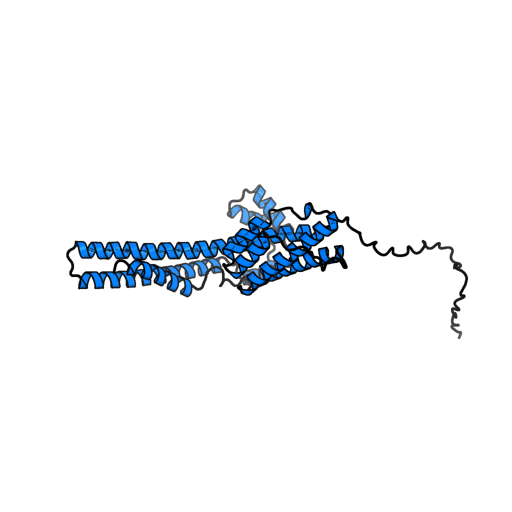4 1.00 95.69 316 ALA A CA 1
ATOM 2361 C C . ALA A 1 316 ? -13.435 -11.291 21.144 1.00 95.69 316 ALA A C 1
ATOM 2363 O O . ALA A 1 316 ? -14.186 -12.123 21.629 1.00 95.69 316 ALA A O 1
ATOM 2364 N N . VAL A 1 317 ? -12.105 -11.402 21.251 1.00 94.75 317 VAL A N 1
ATOM 2365 C CA . VAL A 1 317 ? -11.447 -12.550 21.907 1.00 94.75 317 VAL A CA 1
ATOM 2366 C C . VAL A 1 317 ? -11.685 -12.598 23.428 1.00 94.75 317 VAL A C 1
ATOM 2368 O O . VAL A 1 317 ? -11.883 -13.694 23.947 1.00 94.75 317 VAL A O 1
ATOM 2371 N N . PRO A 1 318 ? -11.650 -11.470 24.168 1.00 91.06 318 PRO A N 1
ATOM 2372 C CA . PRO A 1 318 ? -11.903 -11.464 25.612 1.00 91.06 318 PRO A CA 1
ATOM 2373 C C . PRO A 1 318 ? -13.384 -11.510 26.014 1.00 91.06 318 PRO A C 1
ATOM 2375 O O . PRO A 1 318 ? -13.661 -11.654 27.203 1.00 91.06 318 PRO A O 1
ATOM 2378 N N . VAL A 1 319 ? -14.304 -11.302 25.064 1.00 89.00 319 VAL A N 1
ATOM 2379 C CA . VAL A 1 319 ? -15.766 -11.285 25.271 1.00 89.00 319 VAL A CA 1
ATOM 2380 C C . VAL A 1 319 ? -16.309 -12.703 25.216 1.00 89.00 319 VAL A C 1
ATOM 2382 O O . VAL A 1 319 ? -17.120 -13.039 26.107 1.00 89.00 319 VAL A O 1
#